Protein AF-A0A9D7XBD3-F1 (afdb_monomer_lite)

Radius of gyration: 35.48 Å; chains: 1; bounding box: 65×73×122 Å

Structure (mmCIF, N/CA/C/O backbone):
data_AF-A0A9D7XBD3-F1
#
_entry.id   AF-A0A9D7XBD3-F1
#
loop_
_atom_site.group_PDB
_atom_site.id
_atom_site.type_symbol
_atom_site.label_atom_id
_atom_site.label_alt_id
_atom_site.label_comp_id
_atom_site.label_asym_id
_atom_site.label_entity_id
_atom_site.label_seq_id
_atom_site.pdbx_PDB_ins_code
_atom_site.Cartn_x
_atom_site.Cartn_y
_atom_site.Cartn_z
_atom_site.occupancy
_atom_site.B_iso_or_equiv
_atom_site.auth_seq_id
_atom_site.auth_comp_id
_atom_site.auth_asym_id
_atom_site.auth_atom_id
_atom_site.pdbx_PDB_model_num
ATOM 1 N N . MET A 1 1 ? 44.075 28.886 52.119 1.00 49.53 1 MET A N 1
ATOM 2 C CA . MET A 1 1 ? 42.966 29.807 51.796 1.00 49.53 1 MET A CA 1
ATOM 3 C C . MET A 1 1 ? 43.011 30.066 50.301 1.00 49.53 1 MET A C 1
ATOM 5 O O . MET A 1 1 ? 43.871 30.804 49.848 1.00 49.53 1 MET A O 1
ATOM 9 N N . LEU A 1 2 ? 42.175 29.352 49.548 1.00 39.19 2 LEU A N 1
ATOM 10 C CA . LEU A 1 2 ? 42.076 29.398 48.086 1.00 39.19 2 LEU A CA 1
ATOM 11 C C . LEU A 1 2 ? 40.615 29.721 47.725 1.00 39.19 2 LEU A C 1
ATOM 13 O O . LEU A 1 2 ? 39.715 29.239 48.419 1.00 39.19 2 LEU A O 1
ATOM 17 N N . PRO A 1 3 ? 40.375 30.596 46.736 1.00 48.78 3 PRO A N 1
ATOM 18 C CA . PRO A 1 3 ? 39.141 31.359 46.640 1.00 48.78 3 PRO A CA 1
ATOM 19 C C . PRO A 1 3 ? 38.021 30.622 45.897 1.00 48.78 3 PRO A C 1
ATOM 21 O O . PRO A 1 3 ? 38.232 29.891 44.933 1.00 48.78 3 PRO A O 1
ATOM 24 N N . ARG A 1 4 ? 36.801 30.906 46.360 1.00 49.34 4 ARG A N 1
ATOM 25 C CA . ARG A 1 4 ? 35.492 30.627 45.758 1.00 49.34 4 ARG A CA 1
ATOM 26 C C . ARG A 1 4 ? 35.345 31.319 44.392 1.00 49.34 4 ARG A C 1
ATOM 28 O O . ARG A 1 4 ? 34.722 32.371 44.310 1.00 49.34 4 ARG A O 1
ATOM 35 N N . ILE A 1 5 ? 35.909 30.758 43.326 1.00 55.81 5 ILE A N 1
ATOM 36 C CA . ILE A 1 5 ? 35.686 31.247 41.954 1.00 55.81 5 ILE A CA 1
ATOM 37 C C . ILE A 1 5 ? 35.535 30.042 41.028 1.00 55.81 5 ILE A C 1
ATOM 39 O O . ILE A 1 5 ? 36.468 29.662 40.335 1.00 55.81 5 ILE A O 1
ATOM 43 N N . LEU A 1 6 ? 34.372 29.392 41.065 1.00 50.81 6 LEU A N 1
ATOM 44 C CA . LEU A 1 6 ? 33.987 28.381 40.072 1.00 50.81 6 LEU A CA 1
ATOM 45 C C . LEU A 1 6 ? 32.459 28.202 40.050 1.00 50.81 6 LEU A C 1
ATOM 47 O O . LEU A 1 6 ? 31.944 27.098 40.136 1.00 50.81 6 LEU A O 1
ATOM 51 N N . LEU A 1 7 ? 31.710 29.307 40.003 1.00 50.31 7 LEU A N 1
ATOM 52 C CA . LEU A 1 7 ? 30.244 29.286 39.870 1.00 50.31 7 LEU A CA 1
ATOM 53 C C . LEU A 1 7 ? 29.735 30.470 39.031 1.00 50.31 7 LEU A C 1
ATOM 55 O O . LEU A 1 7 ? 28.817 31.172 39.436 1.00 50.31 7 LEU A O 1
ATOM 59 N N . LEU A 1 8 ? 30.354 30.739 37.874 1.00 46.88 8 LEU A N 1
ATOM 60 C CA . LEU A 1 8 ? 29.926 31.847 37.003 1.00 46.88 8 LEU A CA 1
ATOM 61 C C . LEU A 1 8 ? 30.285 31.632 35.520 1.00 46.88 8 LEU A C 1
ATOM 63 O O . LEU A 1 8 ? 30.834 32.509 34.866 1.00 46.88 8 LEU A O 1
ATOM 67 N N . THR A 1 9 ? 29.962 30.459 34.972 1.00 47.03 9 THR A N 1
ATOM 68 C CA . THR A 1 9 ? 30.016 30.197 33.517 1.00 47.03 9 THR A CA 1
ATOM 69 C C . THR A 1 9 ? 28.821 29.365 33.033 1.00 47.03 9 THR A C 1
ATOM 71 O O . THR A 1 9 ? 28.960 28.459 32.219 1.00 47.03 9 THR A O 1
ATOM 74 N N . VAL A 1 10 ? 27.616 29.676 33.523 1.00 51.59 10 VAL A N 1
ATOM 75 C CA . VAL A 1 10 ? 26.347 29.160 32.973 1.00 51.59 10 VAL A CA 1
ATOM 76 C C . VAL A 1 10 ? 25.436 30.344 32.668 1.00 51.59 10 VAL A C 1
ATOM 78 O O . VAL A 1 10 ? 24.485 30.595 33.393 1.00 51.59 10 VAL A O 1
ATOM 81 N N . ALA A 1 11 ? 25.783 31.134 31.653 1.00 51.16 11 ALA A N 1
ATOM 82 C CA . ALA A 1 11 ? 24.875 32.091 31.011 1.00 51.16 11 ALA A CA 1
ATOM 83 C C . ALA A 1 11 ? 25.593 32.788 29.847 1.00 51.16 11 ALA A C 1
ATOM 85 O O . ALA A 1 11 ? 25.932 33.954 29.984 1.00 51.16 11 ALA A O 1
ATOM 86 N N . LEU A 1 12 ? 25.879 32.092 28.737 1.00 48.50 12 LEU A N 1
ATOM 87 C CA . LEU A 1 12 ? 26.087 32.733 27.422 1.00 48.50 12 LEU A CA 1
ATOM 88 C C . LEU A 1 12 ? 26.203 31.693 26.285 1.00 48.50 12 LEU A C 1
ATOM 90 O O . LEU A 1 12 ? 27.253 31.502 25.684 1.00 48.50 12 LEU A O 1
ATOM 94 N N . SER A 1 13 ? 25.114 30.989 25.981 1.00 45.88 13 SER A N 1
ATOM 95 C CA . SER A 1 13 ? 24.990 30.217 24.728 1.00 45.88 13 SER A CA 1
ATOM 96 C C . SER A 1 13 ? 23.529 30.066 24.292 1.00 45.88 13 SER A C 1
ATOM 98 O O . SER A 1 13 ? 23.108 29.032 23.786 1.00 45.88 13 SER A O 1
ATOM 100 N N . ALA A 1 14 ? 22.739 31.124 24.479 1.00 49.41 14 ALA A N 1
ATOM 101 C CA . ALA A 1 14 ? 21.401 31.254 23.914 1.00 49.41 14 ALA A CA 1
ATOM 102 C C . ALA A 1 14 ? 21.400 32.464 22.977 1.00 49.41 14 ALA A C 1
ATOM 104 O O . ALA A 1 14 ? 21.145 33.587 23.400 1.00 49.41 14 ALA A O 1
ATOM 105 N N . GLY A 1 15 ? 21.762 32.248 21.714 1.00 47.75 15 GLY A N 1
ATOM 106 C CA . GLY A 1 15 ? 21.711 33.315 20.718 1.00 47.75 15 GLY A CA 1
ATOM 107 C C . GLY A 1 15 ? 22.645 33.107 19.543 1.00 47.75 15 GLY A C 1
ATOM 108 O O . GLY A 1 15 ? 23.522 33.931 19.349 1.00 47.75 15 GLY A O 1
ATOM 109 N N . LEU A 1 16 ? 22.481 32.020 18.781 1.00 49.72 16 LEU A N 1
ATOM 110 C CA . LEU A 1 16 ? 22.970 31.924 17.397 1.00 49.72 16 LEU A CA 1
ATOM 111 C C . LEU A 1 16 ? 22.348 30.697 16.690 1.00 49.72 16 LEU A C 1
ATOM 113 O O . LEU A 1 16 ? 23.033 29.733 16.376 1.00 49.72 16 LEU A O 1
ATOM 117 N N . ALA A 1 17 ? 21.027 30.684 16.487 1.00 44.06 17 ALA A N 1
ATOM 118 C CA . ALA A 1 17 ? 20.378 29.634 15.683 1.00 44.06 17 ALA A CA 1
ATOM 119 C C . ALA A 1 17 ? 19.041 30.068 15.052 1.00 44.06 17 ALA A C 1
ATOM 121 O O . ALA A 1 17 ? 18.160 29.250 14.825 1.00 44.06 17 ALA A O 1
ATOM 122 N N . CYS A 1 18 ? 18.870 31.354 14.747 1.00 43.06 18 CYS A N 1
ATOM 123 C CA . CYS A 1 18 ? 17.800 31.806 13.860 1.00 43.06 18 CYS A CA 1
ATOM 124 C C . CYS A 1 18 ? 18.476 32.410 12.638 1.00 43.06 18 CYS A C 1
ATOM 126 O O . CYS A 1 18 ? 18.971 33.526 12.760 1.00 43.06 18 CYS A O 1
ATOM 128 N N . SER A 1 19 ? 18.568 31.658 11.531 1.00 48.34 19 SER A N 1
ATOM 129 C CA . SER A 1 19 ? 18.696 32.124 10.125 1.00 48.34 19 SER A CA 1
ATOM 130 C C . SER A 1 19 ? 19.397 31.102 9.209 1.00 48.34 19 SER A C 1
ATOM 132 O O . SER A 1 19 ? 20.251 31.494 8.426 1.00 48.34 19 SER A O 1
ATOM 134 N N . GLN A 1 20 ? 19.082 29.804 9.260 1.00 51.31 20 GLN A N 1
ATOM 135 C CA . GLN A 1 20 ? 19.437 28.884 8.165 1.00 51.31 20 GLN A CA 1
ATOM 136 C C . GLN A 1 20 ? 18.426 27.741 8.087 1.00 51.31 20 GLN A C 1
ATOM 138 O O . GLN A 1 20 ? 18.609 26.743 8.768 1.00 51.31 20 GLN A O 1
ATOM 143 N N . SER A 1 21 ? 17.374 27.895 7.275 1.00 47.47 21 SER A N 1
ATOM 144 C CA . SER A 1 21 ? 16.629 26.769 6.672 1.00 47.47 21 SER A CA 1
ATOM 145 C C . SER A 1 21 ? 15.411 27.257 5.880 1.00 47.47 21 SER A C 1
ATOM 147 O O . SER A 1 21 ? 14.286 26.821 6.104 1.00 47.47 21 SER A O 1
ATOM 149 N N . VAL A 1 22 ? 15.608 28.176 4.937 1.00 49.44 22 VAL A N 1
ATOM 150 C CA . VAL A 1 22 ? 14.625 28.396 3.869 1.00 49.44 22 VAL A CA 1
ATOM 151 C C . VAL A 1 22 ? 15.434 28.431 2.589 1.00 49.44 22 VAL A C 1
ATOM 153 O O . VAL A 1 22 ? 16.001 29.467 2.286 1.00 49.44 22 VAL A O 1
ATOM 156 N N . MET A 1 23 ? 15.631 27.256 1.983 1.00 45.34 23 MET A N 1
ATOM 157 C CA . MET A 1 23 ? 16.113 26.961 0.614 1.00 45.34 23 MET A CA 1
ATOM 158 C C . MET A 1 23 ? 16.614 25.500 0.590 1.00 45.34 23 MET A C 1
ATOM 160 O O . MET A 1 23 ? 17.765 25.214 0.291 1.00 45.34 23 MET A O 1
ATOM 164 N N . ALA A 1 24 ? 15.751 24.564 0.989 1.00 43.22 24 ALA A N 1
ATOM 165 C CA . ALA A 1 24 ? 15.936 23.122 0.798 1.00 43.22 24 ALA A CA 1
ATOM 166 C C . ALA A 1 24 ? 14.555 22.448 0.839 1.00 43.22 24 ALA A C 1
ATOM 168 O O . ALA A 1 24 ? 14.256 21.629 1.696 1.00 43.22 24 ALA A O 1
ATOM 169 N N . ALA A 1 25 ? 13.659 22.895 -0.039 1.00 44.84 25 ALA A N 1
ATOM 170 C CA . ALA A 1 25 ? 12.351 22.276 -0.252 1.00 44.84 25 ALA A CA 1
ATOM 171 C C . ALA A 1 25 ? 11.991 22.342 -1.742 1.00 44.84 25 ALA A C 1
ATOM 173 O O . ALA A 1 25 ? 10.890 22.720 -2.122 1.00 44.84 25 ALA A O 1
ATOM 174 N N . VAL A 1 26 ? 12.964 22.044 -2.604 1.00 45.81 26 VAL A N 1
ATOM 175 C CA . VAL A 1 26 ? 12.746 21.818 -4.039 1.00 45.81 26 VAL A CA 1
ATOM 176 C C . VAL A 1 26 ? 13.619 20.639 -4.453 1.00 45.81 26 VAL A C 1
ATOM 178 O O . VAL A 1 26 ? 14.481 20.789 -5.299 1.00 45.81 26 VAL A O 1
ATOM 181 N N . GLU A 1 27 ? 13.464 19.486 -3.797 1.00 42.19 27 GLU A N 1
ATOM 182 C CA . GLU A 1 27 ? 13.912 18.195 -4.351 1.00 42.19 27 GLU A CA 1
ATOM 183 C C . GLU A 1 27 ? 13.390 16.985 -3.556 1.00 42.19 27 GLU A C 1
ATOM 185 O O . GLU A 1 27 ? 14.107 16.029 -3.318 1.00 42.19 27 GLU A O 1
ATOM 190 N N . GLU A 1 28 ? 12.119 16.983 -3.144 1.00 39.12 28 GLU A N 1
ATOM 191 C CA . GLU A 1 28 ? 11.460 15.711 -2.790 1.00 39.12 28 GLU A CA 1
ATOM 192 C C . GLU A 1 28 ? 9.935 15.776 -2.936 1.00 39.12 28 GLU A C 1
ATOM 194 O O . GLU A 1 28 ? 9.178 15.206 -2.163 1.00 39.12 28 GLU A O 1
ATOM 199 N N . ALA A 1 29 ? 9.445 16.442 -3.985 1.00 39.12 29 ALA A N 1
ATOM 200 C CA . ALA A 1 29 ? 8.091 16.183 -4.473 1.00 39.12 29 ALA A CA 1
ATOM 201 C C . ALA A 1 29 ? 8.104 14.897 -5.318 1.00 39.12 29 ALA A C 1
ATOM 203 O O . ALA A 1 29 ? 7.711 14.892 -6.485 1.00 39.12 29 ALA A O 1
ATOM 204 N N . THR A 1 30 ? 8.587 13.789 -4.745 1.00 43.34 30 THR A N 1
ATOM 205 C CA . THR A 1 30 ? 8.130 12.486 -5.215 1.00 43.34 30 THR A CA 1
ATOM 206 C C . THR A 1 30 ? 6.652 12.462 -4.860 1.00 43.34 30 THR A C 1
ATOM 208 O O . THR A 1 30 ? 6.264 12.554 -3.702 1.00 43.34 30 THR A O 1
ATOM 211 N N . THR A 1 31 ? 5.801 12.507 -5.878 1.00 54.03 31 THR A N 1
ATOM 212 C CA . THR A 1 31 ? 4.347 12.517 -5.729 1.00 54.03 31 THR A CA 1
ATOM 213 C C . THR A 1 31 ? 3.925 11.352 -4.843 1.00 54.03 31 THR A C 1
ATOM 215 O O . THR A 1 31 ? 3.909 10.208 -5.298 1.00 54.03 31 THR A O 1
ATOM 218 N N . GLN A 1 32 ? 3.652 11.639 -3.569 1.00 57.41 32 GLN A N 1
ATOM 219 C CA . GLN A 1 32 ? 3.240 10.659 -2.577 1.00 57.41 32 GLN A CA 1
ATOM 220 C C . GLN A 1 32 ? 1.814 10.235 -2.918 1.00 57.41 32 GLN A C 1
ATOM 222 O O . GLN A 1 32 ? 0.837 10.852 -2.506 1.00 57.41 32 GLN A O 1
ATOM 227 N N . VAL A 1 33 ? 1.704 9.212 -3.761 1.00 68.19 33 VAL A N 1
ATOM 228 C CA . VAL A 1 33 ? 0.422 8.598 -4.092 1.00 68.19 33 VAL A CA 1
ATOM 229 C C . VAL A 1 33 ? 0.008 7.740 -2.911 1.00 68.19 33 VAL A C 1
ATOM 231 O O . VAL A 1 33 ? 0.714 6.792 -2.560 1.00 68.19 33 VAL A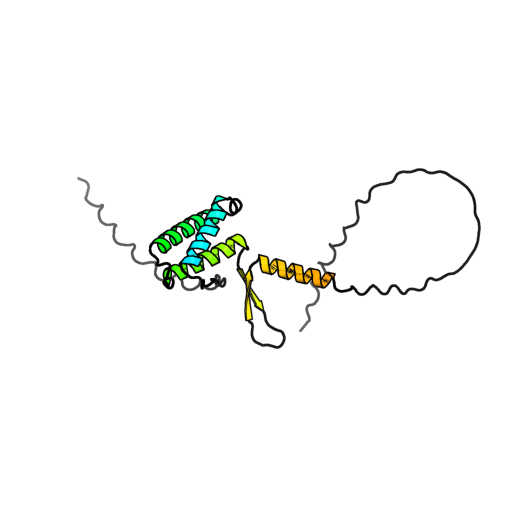 O 1
ATOM 234 N N . ALA A 1 34 ? -1.122 8.095 -2.310 1.00 73.75 34 ALA A N 1
ATOM 235 C CA . ALA A 1 34 ? -1.818 7.278 -1.333 1.00 73.75 34 ALA A CA 1
ATOM 236 C C . ALA A 1 34 ? -3.074 6.702 -1.988 1.00 73.75 34 ALA A C 1
ATOM 238 O O . ALA A 1 34 ? -3.816 7.416 -2.667 1.00 73.75 34 ALA A O 1
ATOM 239 N N . VAL A 1 35 ? -3.289 5.407 -1.796 1.00 81.12 35 VAL A N 1
ATOM 240 C CA . VAL A 1 35 ? -4.572 4.766 -2.074 1.00 81.12 35 VAL A CA 1
ATOM 241 C C . VAL A 1 35 ? -5.532 5.192 -0.975 1.00 81.12 35 VAL A C 1
ATOM 243 O O . VAL A 1 35 ? -5.167 5.127 0.193 1.00 81.12 35 VAL A O 1
ATOM 246 N N . GLN A 1 36 ? -6.727 5.655 -1.337 1.00 82.50 36 GLN A N 1
ATOM 247 C CA . GLN A 1 36 ? -7.805 5.835 -0.369 1.00 82.50 36 GLN A CA 1
ATOM 248 C C . GLN A 1 36 ? -8.607 4.542 -0.310 1.00 82.50 36 GLN A C 1
ATOM 250 O O . GLN A 1 36 ? -9.150 4.125 -1.330 1.00 82.50 36 GLN A O 1
ATOM 255 N N . SER A 1 37 ? -8.654 3.926 0.867 1.00 81.69 37 SER A N 1
ATOM 256 C CA . SER A 1 37 ? -9.454 2.728 1.097 1.00 81.69 37 SER A CA 1
ATOM 257 C C . SER A 1 37 ? -10.924 3.119 1.270 1.00 81.69 37 SER A C 1
ATOM 259 O O . SER A 1 37 ? -11.262 3.950 2.116 1.00 81.69 37 SER A O 1
ATOM 261 N N . ASP A 1 38 ? -11.788 2.526 0.454 1.00 86.94 38 ASP A N 1
ATOM 262 C CA . ASP A 1 38 ? -13.250 2.631 0.479 1.00 86.94 38 ASP A CA 1
ATOM 263 C C . ASP A 1 38 ? -13.918 1.452 1.210 1.00 86.94 38 ASP A C 1
ATOM 265 O O . ASP A 1 38 ? -15.142 1.330 1.220 1.00 86.94 38 ASP A O 1
ATOM 269 N N . LYS A 1 39 ? -13.109 0.604 1.852 1.00 87.75 39 LYS A N 1
ATOM 270 C CA . LYS A 1 39 ? -13.537 -0.613 2.544 1.00 87.75 39 LYS A CA 1
ATOM 271 C C . LYS A 1 39 ? -14.291 -0.328 3.839 1.00 87.75 39 LYS A C 1
ATOM 273 O O . LYS A 1 39 ? -13.963 0.597 4.582 1.00 87.75 39 LYS A O 1
ATOM 278 N N . SER A 1 40 ? -15.253 -1.192 4.136 1.00 90.88 40 SER A N 1
ATOM 279 C CA . SER A 1 40 ? -15.918 -1.299 5.437 1.00 90.88 40 SER A CA 1
ATOM 280 C C . SER A 1 40 ? -14.983 -1.853 6.523 1.00 90.88 40 SER A C 1
ATOM 282 O O . SER A 1 40 ? -13.917 -2.397 6.235 1.00 90.88 40 SER A O 1
ATOM 284 N N . VAL A 1 41 ? -15.379 -1.729 7.795 1.00 90.88 41 VAL A N 1
ATOM 285 C CA . VAL A 1 41 ? -14.591 -2.224 8.942 1.00 90.88 41 VAL A CA 1
ATOM 286 C C . VAL A 1 41 ? -14.325 -3.732 8.830 1.00 90.88 41 VAL A C 1
ATOM 288 O O . VAL A 1 41 ? -13.195 -4.172 9.052 1.00 90.88 41 VAL A O 1
ATOM 291 N N . GLU A 1 42 ? -15.330 -4.511 8.423 1.00 92.38 42 GLU A N 1
ATOM 292 C CA . GLU A 1 42 ? -15.205 -5.958 8.203 1.00 92.38 42 GLU A CA 1
ATOM 293 C C . GLU A 1 42 ? -14.189 -6.276 7.099 1.00 92.38 42 GLU A C 1
ATOM 295 O O . GLU A 1 42 ? -13.271 -7.067 7.310 1.00 92.38 42 GLU A O 1
ATOM 300 N N . GLU A 1 43 ? -14.277 -5.595 5.955 1.00 92.75 43 GLU A N 1
ATOM 301 C CA . GLU A 1 43 ? -13.346 -5.781 4.836 1.00 92.75 43 GLU A CA 1
ATOM 302 C C . GLU A 1 43 ? -11.907 -5.384 5.197 1.00 92.75 43 GLU A C 1
ATOM 304 O O . GLU A 1 43 ? -10.950 -6.027 4.750 1.00 92.75 43 GLU A O 1
ATOM 309 N N . ILE A 1 44 ? -11.726 -4.337 6.012 1.00 91.94 44 ILE A N 1
ATOM 310 C CA . ILE A 1 44 ? -10.408 -3.954 6.531 1.00 91.94 44 ILE A CA 1
ATOM 311 C C . ILE A 1 44 ? -9.866 -5.074 7.427 1.00 91.94 44 ILE A C 1
ATOM 313 O O . ILE A 1 44 ? -8.708 -5.468 7.262 1.00 91.94 44 ILE A O 1
ATOM 317 N N . ASN A 1 45 ? -10.685 -5.628 8.327 1.00 93.56 45 ASN A N 1
ATOM 318 C CA . ASN A 1 45 ? -10.263 -6.730 9.190 1.00 93.56 45 ASN A CA 1
ATOM 319 C C . ASN A 1 45 ? -9.871 -7.975 8.379 1.00 93.56 45 ASN A C 1
ATOM 321 O O . ASN A 1 45 ? -8.770 -8.505 8.544 1.00 93.56 45 ASN A O 1
ATOM 325 N N . GLU A 1 46 ? -10.718 -8.400 7.442 1.00 94.50 46 GLU A N 1
ATOM 326 C CA . GLU A 1 46 ? -10.432 -9.541 6.569 1.00 94.50 46 GLU A CA 1
ATOM 327 C C . GLU A 1 46 ? -9.142 -9.346 5.768 1.00 94.50 46 GLU A C 1
ATOM 329 O O . GLU A 1 46 ? -8.342 -10.279 5.620 1.00 94.50 46 GLU A O 1
ATOM 334 N N . TYR A 1 47 ? -8.912 -8.129 5.268 1.00 94.06 47 TYR A N 1
ATOM 335 C CA . TYR A 1 47 ? -7.703 -7.788 4.533 1.00 94.06 47 TYR A CA 1
ATOM 336 C C . TYR A 1 47 ? -6.454 -7.894 5.415 1.00 94.06 47 TYR A C 1
ATOM 338 O O . TYR A 1 47 ? -5.481 -8.543 5.019 1.00 94.06 47 TYR A O 1
ATOM 346 N N . VAL A 1 48 ? -6.482 -7.317 6.619 1.00 94.75 48 VAL A N 1
ATOM 347 C CA . VAL A 1 48 ? -5.365 -7.380 7.576 1.00 94.75 48 VAL A CA 1
ATOM 348 C C . VAL A 1 48 ? -5.070 -8.825 7.971 1.00 94.75 48 VAL A C 1
ATOM 350 O O . VAL A 1 48 ? -3.913 -9.249 7.945 1.00 94.75 48 VAL A O 1
ATOM 353 N N . GLU A 1 49 ? -6.094 -9.626 8.263 1.00 95.38 49 GLU A N 1
ATOM 354 C CA . GLU A 1 49 ? -5.913 -11.044 8.567 1.00 95.38 49 GLU A CA 1
ATOM 355 C C . GLU A 1 49 ? -5.369 -11.839 7.378 1.00 95.38 49 GLU A C 1
ATOM 357 O O . GLU A 1 49 ? -4.531 -12.727 7.551 1.00 95.38 49 GLU A O 1
ATOM 362 N N . ALA A 1 50 ? -5.821 -11.546 6.158 1.00 94.38 50 ALA A N 1
ATOM 363 C CA . ALA A 1 50 ? -5.297 -12.187 4.963 1.00 94.38 50 ALA A CA 1
ATOM 364 C C . ALA A 1 50 ? -3.805 -11.887 4.779 1.00 94.38 50 ALA A C 1
ATOM 366 O O . ALA A 1 50 ? -3.044 -12.806 4.459 1.00 94.38 50 ALA A O 1
ATOM 367 N N . VAL A 1 51 ? -3.378 -10.641 5.007 1.00 93.25 51 VAL A N 1
ATOM 368 C CA . VAL A 1 51 ? -1.961 -10.255 4.956 1.00 93.25 51 VAL A CA 1
ATOM 369 C C . VAL A 1 51 ? -1.166 -10.951 6.060 1.00 93.25 51 VAL A C 1
ATOM 371 O O . VAL A 1 51 ? -0.137 -11.552 5.755 1.00 93.25 51 VAL A O 1
ATOM 374 N N . ASP A 1 52 ? -1.655 -10.971 7.301 1.00 93.62 52 ASP A N 1
ATOM 375 C CA . ASP A 1 52 ? -0.985 -11.660 8.412 1.00 93.62 52 ASP A CA 1
ATOM 376 C C . ASP A 1 52 ? -0.832 -13.167 8.149 1.00 93.62 52 ASP A C 1
ATOM 378 O O . ASP A 1 52 ? 0.246 -13.735 8.317 1.00 93.62 52 ASP A O 1
ATOM 382 N N . ARG A 1 53 ? -1.863 -13.828 7.607 1.00 95.06 53 ARG A N 1
ATOM 383 C CA . ARG A 1 53 ? -1.765 -15.240 7.199 1.00 95.06 53 ARG A CA 1
ATOM 384 C C . ARG A 1 53 ? -0.714 -15.462 6.114 1.00 95.06 53 ARG A C 1
ATOM 386 O O . ARG A 1 53 ? -0.038 -16.490 6.122 1.00 95.06 53 ARG A O 1
ATOM 393 N N . ARG A 1 54 ? -0.580 -14.548 5.144 1.00 92.19 54 ARG A N 1
ATOM 394 C CA . ARG A 1 54 ? 0.487 -14.628 4.127 1.00 92.19 54 ARG A CA 1
ATOM 395 C C . ARG A 1 54 ? 1.855 -14.421 4.765 1.00 92.19 54 ARG A C 1
ATOM 397 O O . ARG A 1 54 ? 2.791 -15.139 4.420 1.00 92.19 54 ARG A O 1
ATOM 404 N N . PHE A 1 55 ? 1.939 -13.497 5.712 1.00 91.69 55 PHE A N 1
ATOM 405 C CA . PHE A 1 55 ? 3.150 -13.199 6.455 1.00 91.69 55 PHE A CA 1
ATOM 406 C C . PHE A 1 55 ? 3.648 -14.395 7.261 1.00 91.69 55 PHE A C 1
ATOM 408 O O . PHE A 1 55 ? 4.787 -14.813 7.078 1.00 91.69 55 PHE A O 1
ATOM 415 N N . GLN A 1 56 ? 2.774 -15.039 8.029 1.00 91.88 56 GLN A N 1
ATOM 416 C CA . GLN A 1 56 ? 3.104 -16.248 8.789 1.00 91.88 56 GLN A CA 1
ATOM 417 C C . GLN A 1 56 ? 3.502 -17.439 7.903 1.00 91.88 56 GLN A C 1
ATOM 419 O O . GLN A 1 56 ? 4.255 -18.307 8.333 1.00 91.88 56 GLN A O 1
ATOM 424 N N . LYS A 1 57 ? 3.028 -17.483 6.651 1.00 93.88 57 LYS A N 1
ATOM 425 C CA . LYS A 1 57 ? 3.422 -18.498 5.659 1.00 93.88 57 LYS A CA 1
ATOM 426 C C . LYS A 1 57 ? 4.800 -18.250 5.028 1.00 93.88 57 LYS A C 1
ATOM 428 O O . LYS A 1 57 ? 5.176 -19.004 4.135 1.00 93.88 57 LYS A O 1
ATOM 433 N N . GLY A 1 58 ? 5.514 -17.194 5.420 1.00 89.69 58 GLY A N 1
ATOM 434 C CA . GLY A 1 58 ? 6.844 -16.878 4.892 1.00 89.69 58 GLY A CA 1
ATOM 435 C C . GLY A 1 58 ? 6.843 -16.256 3.491 1.00 89.69 58 GLY A C 1
ATOM 436 O O . GLY A 1 58 ? 7.881 -16.170 2.840 1.00 89.69 58 GLY A O 1
ATOM 437 N N . ARG A 1 59 ? 5.690 -15.776 2.987 1.00 88.88 59 ARG A N 1
ATOM 438 C CA . ARG A 1 59 ? 5.610 -15.101 1.667 1.00 88.88 59 ARG A CA 1
ATOM 439 C C . ARG A 1 59 ? 6.516 -13.878 1.565 1.00 88.88 59 ARG A C 1
ATOM 441 O O . ARG A 1 59 ? 6.915 -13.524 0.461 1.00 88.88 59 ARG A O 1
ATOM 448 N N . TYR A 1 60 ? 6.793 -13.241 2.695 1.00 89.31 60 TYR A N 1
ATOM 449 C CA . TYR A 1 60 ? 7.613 -12.043 2.786 1.00 89.31 60 TYR A CA 1
ATOM 450 C C . TYR A 1 60 ? 8.984 -12.356 3.395 1.00 89.31 60 TYR A C 1
ATOM 452 O O . TYR A 1 60 ? 9.611 -11.489 3.986 1.00 89.31 60 TYR A O 1
ATOM 460 N N . ASP A 1 61 ? 9.482 -13.592 3.273 1.00 87.44 61 ASP A N 1
ATOM 461 C CA . ASP A 1 61 ? 10.799 -13.921 3.821 1.00 87.44 61 ASP A CA 1
ATOM 462 C C . ASP A 1 61 ? 11.962 -13.313 3.033 1.00 87.44 61 ASP A C 1
ATOM 464 O O . ASP A 1 61 ? 13.047 -13.137 3.581 1.00 87.44 61 ASP A O 1
ATOM 468 N N . THR A 1 62 ? 11.717 -12.935 1.781 1.00 89.25 62 THR A N 1
ATOM 469 C CA . THR A 1 62 ? 12.713 -12.374 0.864 1.00 89.25 62 THR A CA 1
ATOM 470 C C . THR A 1 62 ? 12.736 -10.844 0.819 1.00 89.25 62 THR A C 1
ATOM 472 O O . THR A 1 62 ? 13.569 -10.296 0.101 1.00 89.25 62 THR A O 1
ATOM 475 N N . ILE A 1 63 ? 11.817 -10.153 1.508 1.00 89.38 63 ILE A N 1
ATOM 476 C CA . ILE A 1 63 ? 11.777 -8.678 1.527 1.00 89.38 63 ILE A CA 1
ATOM 477 C C . ILE A 1 63 ? 12.790 -8.113 2.528 1.00 89.38 63 ILE A C 1
ATOM 479 O O . ILE A 1 63 ? 13.348 -8.848 3.348 1.00 89.38 63 ILE A O 1
ATOM 483 N N . GLU A 1 64 ? 13.022 -6.800 2.486 1.00 90.81 64 GLU A N 1
ATOM 484 C CA . GLU A 1 64 ? 13.956 -6.162 3.410 1.00 90.81 64 GLU A CA 1
ATOM 485 C C . GLU A 1 64 ? 13.462 -6.247 4.862 1.00 90.81 64 GLU A C 1
ATOM 487 O O . GLU A 1 64 ? 12.279 -6.076 5.159 1.00 90.81 64 GLU A O 1
ATOM 492 N N . GLU A 1 65 ? 14.383 -6.428 5.813 1.00 91.00 65 GLU A N 1
ATOM 493 C CA . GLU A 1 65 ? 14.037 -6.533 7.239 1.00 91.00 65 GLU A CA 1
ATOM 494 C C . GLU A 1 65 ? 13.307 -5.283 7.762 1.00 91.00 65 GLU A C 1
ATOM 496 O O . GLU A 1 65 ? 12.418 -5.364 8.611 1.00 91.00 65 GLU A O 1
ATOM 501 N N . LYS A 1 66 ? 13.634 -4.110 7.207 1.00 91.69 66 LYS A N 1
ATOM 502 C CA . LYS A 1 66 ? 12.936 -2.855 7.507 1.00 91.69 66 LYS A CA 1
ATOM 503 C C . LYS A 1 66 ? 11.460 -2.918 7.103 1.00 91.69 66 LYS A C 1
ATOM 505 O O . LYS A 1 66 ? 10.606 -2.478 7.870 1.00 91.69 66 LYS A O 1
ATOM 510 N N . GLU A 1 67 ? 11.169 -3.452 5.920 1.00 90.50 67 GLU A N 1
ATOM 511 C CA . GLU A 1 67 ? 9.809 -3.594 5.396 1.00 90.50 67 GLU A CA 1
ATOM 512 C C . GLU A 1 67 ? 9.035 -4.648 6.186 1.00 90.50 67 GLU A C 1
ATOM 514 O O . GLU A 1 67 ? 7.898 -4.407 6.587 1.00 90.50 67 GLU A O 1
ATOM 519 N N . ARG A 1 68 ? 9.686 -5.769 6.519 1.00 91.31 68 ARG A N 1
ATOM 520 C CA . ARG A 1 68 ? 9.120 -6.805 7.388 1.00 91.31 68 ARG A CA 1
ATOM 521 C C . ARG A 1 68 ? 8.710 -6.237 8.746 1.00 91.31 68 ARG A C 1
ATOM 523 O O . ARG A 1 68 ? 7.582 -6.443 9.189 1.00 91.31 68 ARG A O 1
ATOM 530 N N . LYS A 1 69 ? 9.606 -5.494 9.403 1.00 93.88 69 LYS A N 1
ATOM 531 C CA . LYS A 1 69 ? 9.322 -4.855 10.694 1.00 93.88 69 LYS A CA 1
ATOM 532 C C . LYS A 1 69 ? 8.178 -3.851 10.583 1.00 93.88 69 LYS A C 1
ATOM 534 O O . LYS A 1 69 ? 7.309 -3.833 11.450 1.00 93.88 69 LYS A O 1
ATOM 539 N N . TRP A 1 70 ? 8.161 -3.051 9.516 1.00 93.69 70 TRP A N 1
ATOM 540 C CA . TRP A 1 70 ? 7.064 -2.124 9.245 1.00 93.69 70 TRP A CA 1
ATOM 541 C C . TRP A 1 70 ? 5.722 -2.861 9.125 1.00 93.69 70 TRP A C 1
ATOM 543 O O . TRP A 1 70 ? 4.767 -2.462 9.786 1.00 93.69 70 TRP A O 1
ATOM 553 N N . MET A 1 71 ? 5.659 -3.975 8.384 1.00 92.44 71 MET A N 1
ATOM 554 C CA . MET A 1 71 ? 4.434 -4.774 8.253 1.00 92.44 71 MET A CA 1
ATOM 555 C C . MET A 1 71 ? 3.927 -5.284 9.604 1.00 92.44 71 MET A C 1
ATOM 557 O O . MET A 1 71 ? 2.740 -5.157 9.889 1.00 92.44 71 MET A O 1
ATOM 561 N N . ILE A 1 72 ? 4.816 -5.821 10.448 1.00 93.88 72 ILE A N 1
ATOM 562 C CA . ILE A 1 72 ? 4.448 -6.320 11.783 1.00 93.88 72 ILE A CA 1
ATOM 563 C C . ILE A 1 72 ? 3.826 -5.199 12.622 1.00 93.88 72 ILE A C 1
ATOM 565 O O . ILE A 1 72 ? 2.762 -5.394 13.208 1.00 93.88 72 ILE A O 1
ATOM 569 N N . THR A 1 73 ? 4.471 -4.028 12.664 1.00 95.69 73 THR A N 1
ATOM 570 C CA . THR A 1 73 ? 3.961 -2.871 13.411 1.00 95.69 73 THR A CA 1
ATOM 571 C C . THR A 1 73 ? 2.585 -2.454 12.895 1.00 95.69 73 THR A C 1
ATOM 573 O O . THR A 1 73 ? 1.654 -2.340 13.680 1.00 95.69 73 THR A O 1
ATOM 576 N N . GLN A 1 74 ? 2.421 -2.302 11.580 1.00 94.56 74 GLN A N 1
ATOM 577 C CA . GLN A 1 74 ? 1.153 -1.840 11.011 1.00 94.56 74 GLN A CA 1
ATOM 578 C C . GLN A 1 74 ? 0.005 -2.840 11.189 1.00 94.56 74 GLN A C 1
ATOM 580 O O . GLN A 1 74 ? -1.121 -2.425 11.444 1.00 94.56 74 GLN A O 1
ATOM 585 N N . ILE A 1 75 ? 0.274 -4.148 11.098 1.00 94.44 75 ILE A N 1
ATOM 586 C CA . ILE A 1 75 ? -0.729 -5.185 11.384 1.00 94.44 75 ILE A CA 1
ATOM 587 C C . ILE A 1 75 ? -1.172 -5.103 12.849 1.00 94.44 75 ILE A C 1
ATOM 589 O O . ILE A 1 75 ? -2.363 -5.228 13.133 1.00 94.44 75 ILE A O 1
ATOM 593 N N . ALA A 1 76 ? -0.236 -4.899 13.780 1.00 95.00 76 ALA A N 1
ATOM 594 C CA . ALA A 1 76 ? -0.554 -4.768 15.199 1.00 95.00 76 ALA A CA 1
ATOM 595 C C . ALA A 1 76 ? -1.383 -3.506 15.486 1.00 95.00 76 ALA A C 1
ATOM 597 O O . ALA A 1 76 ? -2.406 -3.604 16.164 1.00 95.00 76 ALA A O 1
ATOM 598 N N . ASP A 1 77 ? -0.986 -2.362 14.926 1.00 94.44 77 ASP A N 1
ATOM 599 C CA . ASP A 1 77 ? -1.682 -1.083 15.102 1.00 94.44 77 ASP A CA 1
ATOM 600 C C . ASP A 1 77 ? -3.115 -1.149 14.548 1.00 94.44 77 ASP A C 1
ATOM 602 O O . ASP A 1 77 ? -4.070 -0.799 15.240 1.00 94.44 77 ASP A O 1
ATOM 606 N N . LEU A 1 78 ? -3.294 -1.685 13.333 1.00 93.81 78 LEU A N 1
ATOM 60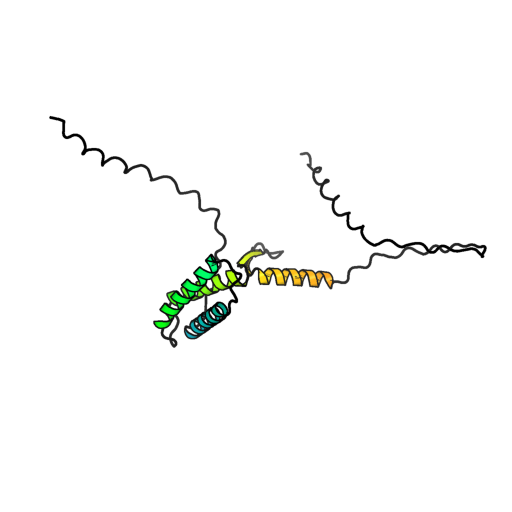7 C CA . LEU A 1 78 ? -4.620 -1.843 12.729 1.00 93.81 78 LEU A CA 1
ATOM 608 C C . LEU A 1 78 ? -5.509 -2.800 13.519 1.00 93.81 78 LEU A C 1
ATOM 610 O O . LEU A 1 78 ? -6.689 -2.520 13.699 1.00 93.81 78 LEU A O 1
ATOM 614 N N . ARG A 1 79 ? -4.963 -3.912 14.020 1.00 93.81 79 ARG A N 1
ATOM 615 C CA . ARG A 1 79 ? -5.719 -4.834 14.881 1.00 93.81 79 ARG A CA 1
ATOM 616 C C . ARG A 1 79 ? -6.159 -4.169 16.174 1.00 93.81 79 ARG A C 1
ATOM 618 O O . ARG A 1 79 ? -7.289 -4.381 16.598 1.00 93.81 79 ARG A O 1
ATOM 625 N N . ALA A 1 80 ? -5.286 -3.378 16.792 1.00 93.69 80 ALA A N 1
ATOM 626 C CA . ALA A 1 80 ? -5.620 -2.654 18.010 1.00 93.69 80 ALA A CA 1
ATOM 627 C C . ALA A 1 80 ? -6.769 -1.664 17.777 1.00 93.69 80 ALA A C 1
ATOM 629 O O . ALA A 1 80 ? -7.677 -1.593 18.602 1.00 93.69 80 ALA A O 1
ATOM 630 N N . GLU A 1 81 ? -6.772 -0.960 16.643 1.00 92.31 81 GLU A N 1
ATOM 631 C CA . GLU A 1 81 ? -7.866 -0.050 16.299 1.00 92.31 81 GLU A CA 1
ATOM 632 C C . GLU A 1 81 ? -9.162 -0.801 15.961 1.00 92.31 81 GLU A C 1
ATOM 634 O O . GLU A 1 81 ? -10.233 -0.443 16.446 1.00 92.31 81 GLU A O 1
ATOM 639 N N . LEU A 1 82 ? -9.071 -1.883 15.182 1.00 91.94 82 LEU A N 1
ATOM 640 C CA . LEU A 1 82 ? -10.225 -2.699 14.790 1.00 91.94 82 LEU A CA 1
ATOM 641 C C . LEU A 1 82 ? -10.939 -3.335 15.988 1.00 91.94 82 LEU A C 1
ATOM 643 O O . LEU A 1 82 ? -12.151 -3.504 15.940 1.00 91.94 82 LEU A O 1
ATOM 647 N N . LEU A 1 83 ? -10.226 -3.642 17.077 1.00 90.50 83 LEU A N 1
ATOM 648 C CA . LEU A 1 83 ? -10.838 -4.141 18.315 1.00 90.50 83 LEU A CA 1
ATOM 649 C C . LEU A 1 83 ? -11.778 -3.126 18.978 1.00 90.50 83 LEU A C 1
ATOM 651 O O . LEU A 1 83 ? -12.685 -3.524 19.706 1.00 90.50 83 LEU A O 1
ATOM 655 N N . ASN A 1 84 ? -11.554 -1.832 18.746 1.00 88.75 84 ASN A N 1
ATOM 656 C CA . ASN A 1 84 ? -12.376 -0.755 19.293 1.00 88.75 84 ASN A CA 1
ATOM 657 C C . ASN A 1 84 ? -13.457 -0.281 18.307 1.00 88.75 84 ASN A C 1
ATOM 659 O O . ASN A 1 84 ? -14.324 0.506 18.690 1.00 88.75 84 ASN A O 1
ATOM 663 N N . ALA A 1 85 ? -13.403 -0.728 17.050 1.00 89.00 85 ALA A N 1
ATOM 664 C CA . ALA A 1 85 ? -14.335 -0.333 16.004 1.00 89.00 85 ALA A CA 1
ATOM 665 C C . ALA A 1 85 ? -15.609 -1.195 16.023 1.00 89.00 85 ALA A C 1
ATOM 667 O O . ALA A 1 85 ? -15.565 -2.399 16.271 1.00 89.00 85 ALA A O 1
ATOM 668 N N . ASP A 1 86 ? -16.755 -0.584 15.715 1.00 86.38 86 ASP A N 1
ATOM 669 C CA . ASP A 1 86 ? -17.997 -1.321 15.463 1.00 86.38 86 ASP A CA 1
ATOM 670 C C . ASP A 1 86 ? -18.005 -1.823 14.013 1.00 86.38 86 ASP A C 1
ATOM 672 O O . ASP A 1 86 ? -17.928 -1.029 13.075 1.00 86.38 86 ASP A O 1
ATOM 676 N N . ALA A 1 87 ? -18.116 -3.141 13.836 1.00 83.12 87 ALA A N 1
ATOM 677 C CA . ALA A 1 87 ? -18.132 -3.798 12.530 1.00 83.12 87 ALA A CA 1
ATOM 678 C C . ALA A 1 87 ? -19.299 -3.342 11.636 1.00 83.12 87 ALA A C 1
ATOM 680 O O . ALA A 1 87 ? -19.169 -3.330 10.415 1.00 83.12 87 ALA A O 1
ATOM 681 N N . ASN A 1 88 ? -20.419 -2.926 12.237 1.00 85.06 88 ASN A N 1
ATOM 682 C CA . ASN A 1 88 ? -21.625 -2.531 11.504 1.00 85.06 88 ASN A CA 1
ATOM 683 C C . ASN A 1 88 ? -21.668 -1.031 11.174 1.00 85.06 88 ASN A C 1
ATOM 685 O O . ASN A 1 88 ? -22.598 -0.573 10.505 1.00 85.06 88 ASN A O 1
ATOM 689 N N . ALA A 1 89 ? -20.704 -0.256 11.675 1.00 85.06 89 ALA A N 1
ATOM 690 C CA . ALA A 1 89 ? -20.635 1.182 11.476 1.00 85.06 89 ALA A CA 1
ATOM 691 C C . ALA A 1 89 ? -19.671 1.552 10.340 1.00 85.06 89 ALA A C 1
ATOM 693 O O . ALA A 1 89 ? -18.822 0.770 9.909 1.00 85.06 89 ALA A O 1
ATOM 694 N N . GLU A 1 90 ? -19.789 2.788 9.855 1.00 86.00 90 GLU A N 1
ATOM 695 C CA . GLU A 1 90 ? -18.808 3.336 8.924 1.00 86.00 90 GLU A CA 1
ATOM 696 C C . GLU A 1 90 ? -17.437 3.449 9.625 1.00 86.00 90 GLU A C 1
ATOM 698 O O . GLU A 1 90 ? -17.379 3.877 10.784 1.00 86.00 90 GLU A O 1
ATOM 703 N N . PRO A 1 91 ? -16.323 3.090 8.958 1.00 87.88 91 PRO A N 1
ATOM 704 C CA . PRO A 1 91 ? -15.000 3.191 9.560 1.00 87.88 91 PRO A CA 1
ATOM 705 C C . PRO A 1 91 ? -14.683 4.635 9.946 1.00 87.88 91 PRO A C 1
ATOM 707 O O . PRO A 1 91 ? -14.924 5.565 9.166 1.00 87.88 91 PRO A O 1
ATOM 710 N N . SER A 1 92 ? -14.084 4.808 11.128 1.00 90.00 92 SER A N 1
ATOM 711 C CA . SER A 1 92 ? -13.592 6.107 11.588 1.00 90.00 92 SER A CA 1
ATOM 712 C C . SER A 1 92 ? -12.584 6.689 10.590 1.00 90.00 92 SER A C 1
ATOM 714 O O . SER A 1 92 ? -11.911 5.961 9.852 1.00 90.00 92 SER A O 1
ATOM 716 N N . ALA A 1 93 ? -12.464 8.018 10.555 1.00 89.81 93 ALA A N 1
ATOM 717 C CA . ALA A 1 93 ? -11.518 8.689 9.662 1.00 89.81 93 ALA A CA 1
ATOM 718 C C . ALA A 1 93 ? -10.072 8.209 9.894 1.00 89.81 93 ALA A C 1
ATOM 720 O O . ALA A 1 93 ? -9.327 8.011 8.932 1.00 89.81 93 ALA A O 1
ATOM 721 N N . ASP A 1 94 ? -9.713 7.951 11.153 1.00 89.50 94 ASP A N 1
ATOM 722 C CA . ASP A 1 94 ? -8.394 7.453 11.538 1.00 89.50 94 ASP A CA 1
ATOM 723 C C . ASP A 1 94 ? -8.173 6.011 11.071 1.00 89.50 94 ASP A C 1
ATOM 725 O O . ASP A 1 94 ? -7.150 5.724 10.446 1.00 89.50 94 ASP A O 1
ATOM 729 N N . LEU A 1 95 ? -9.153 5.117 11.265 1.00 89.81 95 LEU A N 1
ATOM 730 C CA . LEU A 1 95 ? -9.082 3.740 10.769 1.00 89.81 95 LEU A CA 1
ATOM 731 C C . LEU A 1 95 ? -8.964 3.709 9.241 1.00 89.81 95 LEU A C 1
ATOM 733 O O . LEU A 1 95 ? -8.132 2.984 8.695 1.00 89.81 95 LEU A O 1
ATOM 737 N N . ARG A 1 96 ? -9.739 4.543 8.540 1.00 90.88 96 ARG A N 1
ATOM 738 C CA . ARG A 1 96 ? -9.676 4.668 7.079 1.00 90.88 96 ARG A CA 1
ATOM 739 C C . ARG A 1 96 ? -8.310 5.156 6.615 1.00 90.88 96 ARG A C 1
ATOM 741 O O . ARG A 1 96 ? -7.774 4.643 5.633 1.00 90.88 96 ARG A O 1
ATOM 748 N N . MET A 1 97 ? -7.724 6.124 7.316 1.00 89.31 97 MET A N 1
ATOM 749 C CA . MET A 1 97 ? -6.385 6.627 7.019 1.00 89.31 97 MET A CA 1
ATOM 750 C C . MET A 1 97 ? -5.312 5.558 7.268 1.00 89.31 97 MET A C 1
ATOM 752 O O . MET A 1 97 ? -4.428 5.378 6.430 1.00 89.31 97 MET A O 1
ATOM 756 N N . MET A 1 98 ? -5.396 4.811 8.371 1.00 91.25 98 MET A N 1
ATOM 757 C CA . MET A 1 98 ? -4.475 3.707 8.655 1.00 91.25 98 MET A CA 1
ATOM 758 C C . MET A 1 98 ? -4.591 2.592 7.613 1.00 91.25 98 MET A C 1
ATOM 760 O O . MET A 1 98 ? -3.572 2.153 7.081 1.00 91.25 98 MET A O 1
ATOM 764 N N . ALA A 1 99 ? -5.812 2.201 7.240 1.00 91.94 99 ALA A N 1
ATOM 765 C CA . ALA A 1 99 ? -6.056 1.214 6.191 1.00 91.94 99 ALA A CA 1
ATOM 766 C C . ALA A 1 99 ? -5.499 1.679 4.834 1.00 91.94 99 ALA A C 1
ATOM 768 O O . ALA A 1 99 ? -4.794 0.932 4.161 1.00 91.94 99 ALA A O 1
ATOM 769 N N . SER A 1 100 ? -5.726 2.944 4.477 1.00 91.62 100 SER A N 1
ATOM 770 C CA . SER A 1 100 ? -5.202 3.582 3.260 1.00 91.62 100 SER A CA 1
ATOM 771 C C . SER A 1 100 ? -3.667 3.560 3.199 1.00 91.62 100 SER A C 1
ATOM 773 O O . SER A 1 100 ? -3.062 3.199 2.182 1.00 91.62 100 SER A O 1
ATOM 775 N N . ASN A 1 101 ? -3.009 3.908 4.308 1.00 91.25 101 ASN A N 1
ATOM 776 C CA . ASN A 1 101 ? -1.550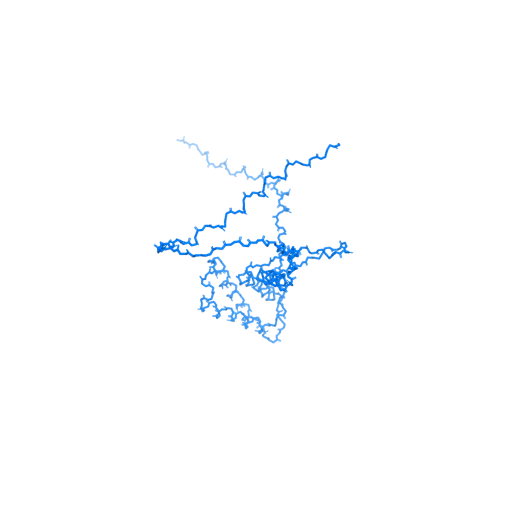 3.882 4.417 1.00 91.25 101 ASN A CA 1
ATOM 777 C C . ASN A 1 101 ? -1.001 2.457 4.344 1.00 91.25 101 ASN A C 1
ATOM 779 O O . ASN A 1 101 ? 0.007 2.215 3.673 1.00 91.25 101 ASN A O 1
ATOM 783 N N . PHE A 1 102 ? -1.680 1.519 4.998 1.00 92.81 102 PHE A N 1
ATOM 784 C CA . PHE A 1 102 ? -1.310 0.116 4.987 1.00 92.81 102 PHE A CA 1
ATOM 785 C C . PHE A 1 102 ? -1.423 -0.485 3.586 1.00 92.81 102 PHE A C 1
ATOM 787 O O . PHE A 1 102 ? -0.449 -1.053 3.102 1.00 92.81 102 PHE A O 1
ATOM 794 N N . GLU A 1 103 ? -2.537 -0.280 2.879 1.00 91.25 103 GLU A N 1
ATOM 795 C CA . GLU A 1 103 ? -2.705 -0.709 1.483 1.00 91.25 103 GLU A CA 1
ATOM 796 C C . GLU A 1 103 ? -1.636 -0.112 0.570 1.00 91.25 103 GLU A C 1
ATOM 798 O O . GLU A 1 103 ? -1.003 -0.820 -0.214 1.00 91.25 103 GLU A O 1
ATOM 803 N N . THR A 1 104 ? -1.375 1.188 0.714 1.00 89.12 104 THR A N 1
ATOM 804 C CA . THR A 1 104 ? -0.336 1.873 -0.060 1.00 89.12 104 THR A CA 1
ATOM 805 C C . THR A 1 104 ? 1.043 1.257 0.188 1.00 89.12 104 THR A C 1
ATOM 807 O O . THR A 1 104 ? 1.818 1.072 -0.752 1.00 89.12 104 THR A O 1
ATOM 810 N N . GLY A 1 105 ? 1.377 0.944 1.441 1.00 88.06 105 GLY A N 1
ATOM 811 C CA . GLY A 1 105 ? 2.641 0.297 1.784 1.00 88.06 105 GLY A CA 1
ATOM 812 C C . GLY A 1 105 ? 2.716 -1.150 1.296 1.00 88.06 105 GLY A C 1
ATOM 813 O O . GLY A 1 105 ? 3.737 -1.544 0.738 1.00 88.06 105 GLY A O 1
ATOM 814 N N . MET A 1 106 ? 1.619 -1.904 1.383 1.00 90.81 106 MET A N 1
ATOM 815 C CA . MET A 1 106 ? 1.536 -3.262 0.842 1.00 90.81 106 MET A CA 1
ATOM 816 C C . MET A 1 106 ? 1.750 -3.290 -0.673 1.00 90.81 106 MET A C 1
ATOM 818 O O . MET A 1 106 ? 2.524 -4.112 -1.155 1.00 90.81 106 MET A O 1
ATOM 822 N N . ILE A 1 107 ? 1.163 -2.352 -1.422 1.00 85.94 107 ILE A N 1
ATOM 823 C CA . ILE A 1 107 ? 1.395 -2.215 -2.870 1.00 85.94 107 ILE A CA 1
ATOM 824 C C . ILE A 1 107 ? 2.864 -1.890 -3.161 1.00 85.94 107 ILE A C 1
ATOM 826 O O . ILE A 1 107 ? 3.442 -2.402 -4.120 1.00 85.94 107 ILE A O 1
ATOM 830 N N . LYS A 1 108 ? 3.506 -1.054 -2.334 1.00 86.25 108 LYS A N 1
ATOM 831 C CA . LYS A 1 108 ? 4.931 -0.738 -2.510 1.00 86.25 108 LYS A CA 1
ATOM 832 C C . LYS A 1 108 ? 5.817 -1.972 -2.353 1.00 86.25 108 LYS A C 1
ATOM 834 O O . LYS A 1 108 ? 6.715 -2.149 -3.173 1.00 86.25 108 LYS A O 1
ATOM 839 N N . ILE A 1 109 ? 5.527 -2.812 -1.363 1.00 86.06 109 ILE A N 1
ATOM 840 C CA . ILE A 1 109 ? 6.297 -4.025 -1.066 1.00 86.06 109 ILE A CA 1
ATOM 841 C C . ILE A 1 109 ? 6.008 -5.131 -2.096 1.00 86.06 109 ILE A C 1
ATOM 843 O O . ILE A 1 109 ? 6.934 -5.739 -2.622 1.00 86.06 109 ILE A O 1
ATOM 847 N N . GLU A 1 110 ? 4.737 -5.389 -2.425 1.00 85.19 110 GLU A N 1
ATOM 848 C CA . GLU A 1 110 ? 4.347 -6.498 -3.313 1.00 85.19 110 GLU A CA 1
ATOM 849 C C . GLU A 1 110 ? 4.573 -6.197 -4.801 1.00 85.19 110 GLU A C 1
ATOM 851 O O . GLU A 1 110 ? 4.933 -7.094 -5.564 1.00 85.19 110 GLU A O 1
ATOM 856 N N . GLU A 1 111 ? 4.361 -4.952 -5.237 1.00 80.06 111 GLU A N 1
ATOM 857 C CA . GLU A 1 111 ? 4.399 -4.580 -6.658 1.00 80.06 111 GLU A CA 1
ATOM 858 C C . GLU A 1 111 ? 5.633 -3.759 -7.046 1.00 80.06 111 GLU A C 1
ATOM 860 O O . GLU A 1 111 ? 5.749 -3.337 -8.198 1.00 80.06 111 GLU A O 1
ATOM 865 N N . GLY A 1 112 ? 6.556 -3.523 -6.109 1.00 74.19 112 GLY A N 1
ATOM 866 C CA . GLY A 1 112 ? 7.784 -2.764 -6.345 1.00 74.19 112 GLY A CA 1
ATOM 867 C C . GLY A 1 112 ? 7.577 -1.248 -6.434 1.00 74.19 112 GLY A C 1
ATOM 868 O O . GLY A 1 112 ? 8.414 -0.545 -6.995 1.00 74.19 112 GLY A O 1
ATOM 869 N N . GLY A 1 113 ? 6.479 -0.714 -5.900 1.00 78.44 113 GLY A N 1
ATOM 870 C CA . GLY A 1 113 ? 6.236 0.728 -5.827 1.00 78.44 113 GLY A CA 1
ATOM 871 C C . GLY A 1 113 ? 5.369 1.309 -6.945 1.00 78.44 113 GLY A C 1
ATOM 872 O O . GLY A 1 113 ? 5.029 0.655 -7.932 1.00 78.44 113 GLY A O 1
ATOM 873 N N . ILE A 1 114 ? 5.003 2.579 -6.756 1.00 79.19 114 ILE A N 1
ATOM 874 C CA . ILE A 1 114 ? 4.121 3.349 -7.641 1.00 79.19 114 ILE A CA 1
ATOM 875 C C . ILE A 1 114 ? 4.964 4.392 -8.380 1.00 79.19 114 ILE A C 1
ATOM 877 O O . ILE A 1 114 ? 5.654 5.197 -7.758 1.00 79.19 114 ILE A O 1
ATOM 881 N N . ILE A 1 115 ? 4.899 4.385 -9.709 1.00 79.88 115 ILE A N 1
ATOM 882 C CA . ILE A 1 115 ? 5.597 5.315 -10.596 1.00 79.88 115 ILE A CA 1
ATOM 883 C C . ILE A 1 115 ? 4.556 6.197 -11.282 1.00 79.88 115 ILE A C 1
ATOM 885 O O . ILE A 1 115 ? 3.674 5.705 -11.985 1.00 79.88 115 ILE A O 1
ATOM 889 N N . CYS A 1 116 ? 4.680 7.512 -11.119 1.00 82.56 116 CYS A N 1
ATOM 890 C CA . CYS A 1 116 ? 3.846 8.475 -11.828 1.00 82.56 116 CYS A CA 1
ATOM 891 C C . CYS A 1 116 ? 4.563 9.035 -13.053 1.00 82.56 116 CYS A C 1
ATOM 893 O O . CYS A 1 116 ? 5.683 9.533 -12.959 1.00 82.56 116 CYS A O 1
ATOM 895 N N . ARG A 1 117 ? 3.889 9.008 -14.203 1.00 81.00 117 ARG A N 1
ATOM 896 C CA . ARG A 1 117 ? 4.344 9.615 -15.452 1.00 81.00 117 ARG A CA 1
ATOM 897 C C . ARG A 1 117 ? 3.360 10.692 -15.885 1.00 81.00 117 ARG A C 1
ATOM 899 O O . ARG A 1 117 ? 2.147 10.505 -15.838 1.00 81.00 117 ARG A O 1
ATOM 906 N N . GLN A 1 118 ? 3.881 11.824 -16.342 1.00 81.94 118 GLN A N 1
ATOM 907 C CA . GLN A 1 118 ? 3.067 12.813 -17.039 1.00 81.94 118 GLN A CA 1
ATOM 908 C C . GLN A 1 118 ? 2.941 12.407 -18.507 1.00 81.94 118 GLN A C 1
ATOM 910 O O . GLN A 1 118 ? 3.917 12.416 -19.258 1.00 81.94 118 GLN A O 1
ATOM 915 N N . GLU A 1 119 ? 1.734 12.035 -18.913 1.00 81.75 119 GLU A N 1
ATOM 916 C CA . GLU A 1 119 ? 1.389 11.759 -20.301 1.00 81.75 119 GLU A CA 1
ATOM 917 C C . GLU A 1 119 ? 0.735 12.999 -20.911 1.00 81.75 119 GLU A C 1
ATOM 919 O O . GLU A 1 119 ? -0.221 13.565 -20.378 1.00 81.75 119 GLU A O 1
ATOM 924 N N . ARG A 1 120 ? 1.248 13.427 -22.063 1.00 76.81 120 ARG A N 1
ATOM 925 C CA . ARG A 1 120 ? 0.581 14.414 -22.913 1.00 76.81 120 ARG A CA 1
ATOM 926 C C . ARG A 1 120 ? -0.041 13.662 -24.076 1.00 76.81 120 ARG A C 1
ATOM 928 O O . ARG A 1 120 ? 0.677 13.008 -24.828 1.00 76.81 120 ARG A O 1
ATOM 935 N N . LYS A 1 121 ? -1.360 13.756 -24.245 1.00 78.38 121 LYS A N 1
ATOM 936 C CA . LYS A 1 121 ? -2.001 13.276 -25.474 1.00 78.38 121 LYS A CA 1
ATOM 937 C C . LYS A 1 121 ? -1.649 14.229 -26.615 1.00 78.38 121 LYS A C 1
ATOM 939 O O . LYS A 1 121 ? -1.884 15.436 -26.504 1.00 78.38 121 LYS A O 1
ATOM 944 N N . THR A 1 122 ? -1.101 13.691 -27.704 1.00 75.06 122 THR A N 1
ATOM 945 C CA . THR A 1 122 ? -0.795 14.442 -28.929 1.00 75.06 122 THR A CA 1
ATOM 946 C C . THR A 1 122 ? -2.039 15.208 -29.388 1.00 75.06 122 THR A C 1
ATOM 948 O O . THR A 1 122 ? -3.102 14.616 -29.546 1.00 75.06 122 THR A O 1
ATOM 951 N N . GLY A 1 123 ? -1.923 16.530 -29.551 1.00 75.38 123 GLY A N 1
ATOM 952 C CA . GLY A 1 123 ? -3.041 17.414 -29.920 1.00 75.38 123 GLY A CA 1
ATOM 953 C C . GLY A 1 123 ? -3.721 18.148 -28.756 1.00 75.38 123 GLY A C 1
ATOM 954 O O . GLY A 1 123 ? -4.542 19.026 -29.001 1.00 75.38 123 GLY A O 1
ATOM 955 N N . THR A 1 124 ? -3.355 17.873 -27.499 1.00 76.44 124 THR A N 1
ATOM 956 C CA . THR A 1 124 ? -3.856 18.619 -26.328 1.00 76.44 124 THR A CA 1
ATOM 957 C C . THR A 1 124 ? -2.720 19.327 -25.588 1.00 7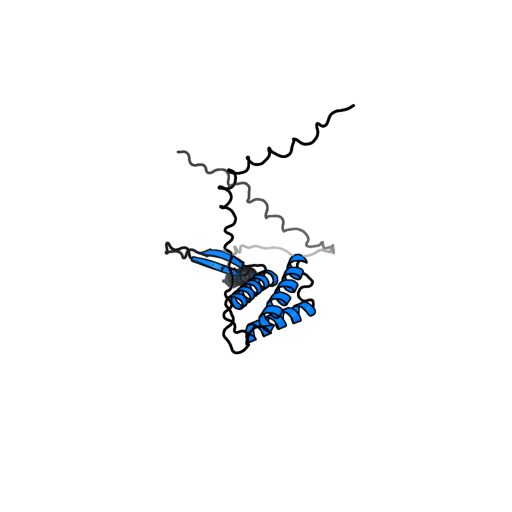6.44 124 THR A C 1
ATOM 959 O O . THR A 1 124 ? -1.619 18.795 -25.469 1.00 76.44 124 THR A O 1
ATOM 962 N N . ARG A 1 125 ? -2.969 20.544 -25.075 1.00 74.62 125 ARG A N 1
ATOM 963 C CA . ARG A 1 125 ? -2.000 21.278 -24.229 1.00 74.62 125 ARG A CA 1
ATOM 964 C C . ARG A 1 125 ? -1.961 20.776 -22.778 1.00 74.62 125 ARG A C 1
ATOM 966 O O . ARG A 1 125 ? -1.109 21.216 -22.014 1.00 74.62 125 ARG A O 1
ATOM 973 N N . MET A 1 126 ? -2.867 19.875 -22.398 1.00 75.00 126 MET A N 1
ATOM 974 C CA . MET A 1 126 ? -2.966 19.356 -21.036 1.00 75.00 126 MET A CA 1
ATOM 975 C C . MET A 1 126 ? -2.037 18.154 -20.840 1.00 75.00 126 MET A C 1
ATOM 977 O O . MET A 1 126 ? -2.058 17.203 -21.621 1.00 75.00 126 MET A O 1
ATOM 981 N N . ALA A 1 127 ? -1.220 18.205 -19.789 1.00 77.75 127 ALA A N 1
ATOM 982 C CA . ALA A 1 127 ? -0.487 17.048 -19.294 1.00 77.75 127 ALA A CA 1
ATOM 983 C C . ALA A 1 127 ? -1.337 16.367 -18.219 1.00 77.75 127 ALA A C 1
ATOM 985 O O . ALA A 1 127 ? -1.731 17.011 -17.249 1.00 77.75 127 ALA A O 1
ATOM 986 N N . THR A 1 128 ? -1.629 15.082 -18.391 1.00 80.56 128 THR A N 1
ATOM 987 C CA . THR A 1 128 ? -2.308 14.273 -17.378 1.00 80.56 128 THR A CA 1
ATOM 988 C C . THR A 1 128 ? -1.262 13.446 -16.651 1.00 80.56 128 THR A C 1
ATOM 990 O O . THR A 1 128 ? -0.476 12.736 -17.276 1.00 80.56 128 THR A O 1
ATOM 993 N N . GLN A 1 129 ? -1.241 13.527 -15.326 1.00 80.38 129 GLN A N 1
ATOM 994 C CA . GLN A 1 129 ? -0.409 12.652 -14.513 1.00 80.38 129 GLN A CA 1
ATOM 995 C C . GLN A 1 129 ? -1.127 11.318 -14.316 1.00 80.38 129 GLN A C 1
ATOM 997 O O . GLN A 1 129 ? -2.269 11.285 -13.864 1.00 80.38 129 GLN A O 1
ATOM 1002 N N . ARG A 1 130 ? -0.463 10.220 -14.673 1.00 82.56 130 ARG A N 1
ATOM 1003 C CA . ARG A 1 130 ? -0.956 8.860 -14.465 1.00 82.56 130 ARG A CA 1
ATOM 1004 C C . ARG A 1 130 ? 0.048 8.086 -13.638 1.00 82.56 130 ARG A C 1
ATOM 1006 O O . ARG A 1 130 ? 1.244 8.143 -13.911 1.00 82.56 130 ARG A O 1
ATOM 1013 N N . CYS A 1 131 ? -0.443 7.393 -12.623 1.00 81.94 131 CYS A N 1
ATOM 1014 C CA . CYS A 1 131 ? 0.376 6.599 -11.725 1.00 81.94 131 CYS A CA 1
ATOM 1015 C C . CYS A 1 131 ? 0.085 5.121 -11.956 1.00 81.94 131 CYS A C 1
ATOM 1017 O O . CYS A 1 131 ? -1.072 4.715 -12.033 1.00 81.94 131 CYS A O 1
ATOM 1019 N N . TYR A 1 132 ? 1.148 4.341 -12.098 1.00 80.69 132 TYR A N 1
ATOM 1020 C CA . TYR A 1 132 ? 1.102 2.911 -12.358 1.00 80.69 132 TYR A CA 1
ATOM 1021 C C . TYR A 1 132 ? 1.972 2.201 -11.331 1.00 80.69 132 TYR A C 1
ATOM 1023 O O . TYR A 1 132 ? 2.973 2.749 -10.870 1.00 80.69 132 TYR A O 1
ATOM 1031 N N . THR A 1 133 ? 1.621 0.973 -10.985 1.00 82.62 133 THR A N 1
ATOM 1032 C CA . THR A 1 133 ? 2.516 0.115 -10.212 1.00 82.62 133 THR A CA 1
ATOM 1033 C C . THR A 1 133 ? 3.622 -0.424 -11.119 1.00 82.62 133 THR A C 1
ATOM 1035 O O . THR A 1 133 ? 3.431 -0.538 -12.336 1.00 82.62 133 THR A O 1
ATOM 1038 N N . ARG A 1 134 ? 4.805 -0.721 -10.567 1.00 80.25 134 ARG A N 1
ATOM 1039 C CA . ARG A 1 134 ? 5.949 -1.181 -11.376 1.00 80.25 134 ARG A CA 1
ATOM 1040 C C . ARG A 1 134 ? 5.622 -2.473 -12.123 1.00 80.25 134 ARG A C 1
ATOM 1042 O O . ARG A 1 134 ? 5.869 -2.548 -13.323 1.00 80.25 134 ARG A O 1
ATOM 1049 N N . LYS A 1 135 ? 4.948 -3.415 -11.461 1.00 82.44 135 LYS A N 1
ATOM 1050 C CA . LYS A 1 135 ? 4.431 -4.631 -12.099 1.00 82.44 135 LYS A CA 1
ATOM 1051 C C . LYS A 1 135 ? 3.546 -4.331 -13.314 1.00 82.44 135 LYS A C 1
ATOM 1053 O O . LYS A 1 135 ? 3.752 -4.891 -14.387 1.00 82.44 135 LYS A O 1
ATOM 1058 N N . ARG A 1 136 ? 2.589 -3.406 -13.185 1.00 81.62 136 ARG A N 1
ATOM 1059 C CA . ARG A 1 136 ? 1.702 -3.044 -14.300 1.00 81.62 136 ARG A CA 1
ATOM 1060 C C . ARG A 1 136 ? 2.450 -2.360 -15.445 1.00 81.62 136 ARG A C 1
ATOM 1062 O O . ARG A 1 136 ? 2.092 -2.551 -16.603 1.00 81.62 136 ARG A O 1
ATOM 1069 N N . LEU A 1 137 ? 3.485 -1.583 -15.135 1.00 82.81 137 LEU A N 1
ATOM 1070 C CA . LEU A 1 137 ? 4.342 -0.952 -16.139 1.00 82.81 137 LEU A CA 1
ATOM 1071 C C . LEU A 1 137 ? 5.158 -1.989 -16.931 1.00 82.81 137 LEU A C 1
ATOM 1073 O O . LEU A 1 137 ? 5.322 -1.850 -18.145 1.00 82.81 137 LEU A O 1
ATOM 1077 N N . GLU A 1 138 ? 5.650 -3.031 -16.262 1.00 82.81 138 GLU A N 1
ATOM 1078 C CA . GLU A 1 138 ? 6.345 -4.154 -16.902 1.00 82.81 138 GLU A CA 1
ATOM 1079 C C . GLU A 1 138 ? 5.401 -4.951 -17.808 1.00 82.81 138 GLU A C 1
ATOM 1081 O O . GLU A 1 138 ? 5.735 -5.199 -18.967 1.00 82.81 138 GLU A O 1
ATOM 1086 N N . GLU A 1 139 ? 4.194 -5.267 -17.331 1.00 85.69 139 GLU A N 1
ATOM 1087 C CA . GLU A 1 139 ? 3.159 -5.940 -18.128 1.00 85.69 139 GLU A CA 1
ATOM 1088 C C . GLU A 1 139 ? 2.786 -5.141 -19.388 1.00 85.69 139 GLU A C 1
ATOM 1090 O O . GLU A 1 139 ? 2.661 -5.711 -20.473 1.00 85.69 139 GLU A O 1
ATOM 1095 N N . ASP A 1 140 ? 2.636 -3.819 -19.272 1.00 85.06 140 ASP A N 1
ATOM 1096 C CA . ASP A 1 140 ? 2.304 -2.947 -20.404 1.00 85.06 140 ASP A CA 1
ATOM 1097 C C . ASP A 1 140 ? 3.464 -2.833 -21.408 1.00 85.06 140 ASP A C 1
ATOM 1099 O O . ASP A 1 140 ? 3.264 -2.845 -22.628 1.00 85.06 140 ASP A O 1
ATOM 1103 N N . THR A 1 141 ? 4.701 -2.812 -20.903 1.00 84.25 141 THR A N 1
ATOM 1104 C CA . THR A 1 141 ? 5.912 -2.842 -21.733 1.00 84.25 141 THR A CA 1
ATOM 1105 C C . THR A 1 141 ? 6.018 -4.160 -22.497 1.00 84.25 141 THR A C 1
ATOM 1107 O O . THR A 1 141 ? 6.283 -4.146 -23.701 1.00 84.25 141 THR A O 1
ATOM 1110 N N . GLN A 1 142 ? 5.772 -5.290 -21.830 1.00 87.94 142 GLN A N 1
ATOM 1111 C CA . GLN A 1 142 ? 5.791 -6.612 -22.452 1.00 87.94 142 GLN A CA 1
ATOM 1112 C C . GLN A 1 142 ? 4.699 -6.728 -23.517 1.00 87.94 142 GLN A C 1
ATOM 1114 O O . GLN A 1 142 ? 4.987 -7.077 -24.658 1.00 87.94 142 GLN A O 1
ATOM 1119 N N . ARG A 1 143 ? 3.469 -6.313 -23.192 1.00 88.62 143 ARG A N 1
ATOM 1120 C CA . ARG A 1 143 ? 2.345 -6.296 -24.135 1.00 88.62 143 ARG A CA 1
ATOM 1121 C C . ARG A 1 143 ? 2.643 -5.444 -25.368 1.00 88.62 143 ARG A C 1
ATOM 1123 O O . ARG A 1 143 ? 2.305 -5.839 -26.481 1.00 88.62 143 ARG A O 1
ATOM 1130 N N . SER A 1 144 ? 3.283 -4.292 -25.182 1.00 84.12 144 SER A N 1
ATOM 1131 C CA . SER A 1 144 ? 3.702 -3.433 -26.292 1.00 84.12 144 SER A CA 1
ATOM 1132 C C . SER A 1 144 ? 4.749 -4.122 -27.174 1.00 84.12 144 SER A C 1
ATOM 1134 O O . SER A 1 144 ? 4.668 -4.040 -28.397 1.00 84.12 144 SER A O 1
ATOM 1136 N N . GLN A 1 145 ? 5.714 -4.834 -26.585 1.00 85.12 145 GLN A N 1
ATOM 1137 C CA . GLN A 1 145 ? 6.709 -5.598 -27.346 1.00 85.12 145 GLN A CA 1
ATOM 1138 C C . GLN A 1 145 ? 6.092 -6.775 -28.103 1.00 85.12 145 GLN A C 1
ATOM 1140 O O . GLN A 1 145 ? 6.453 -6.998 -29.259 1.00 85.12 145 GLN A O 1
ATOM 1145 N N . ASP A 1 146 ? 5.162 -7.497 -27.482 1.00 87.81 146 ASP A N 1
ATOM 1146 C CA . ASP A 1 146 ? 4.470 -8.625 -28.105 1.00 87.81 146 ASP A CA 1
ATOM 1147 C C . ASP A 1 146 ? 3.642 -8.148 -29.307 1.00 87.81 146 ASP A C 1
ATOM 1149 O O . ASP A 1 146 ? 3.774 -8.694 -30.398 1.00 87.81 146 ASP A O 1
ATOM 1153 N N . GLN A 1 147 ? 2.929 -7.021 -29.179 1.00 85.75 147 GLN A N 1
ATOM 1154 C CA . GLN A 1 147 ? 2.229 -6.397 -30.311 1.00 85.75 147 GLN A CA 1
ATOM 1155 C C . GLN A 1 147 ? 3.174 -6.007 -31.458 1.00 85.75 147 GLN A C 1
ATOM 1157 O O . GLN A 1 147 ? 2.841 -6.193 -32.627 1.00 85.75 147 GLN A O 1
ATOM 1162 N N . LEU A 1 148 ? 4.367 -5.480 -31.153 1.00 82.00 148 LEU A N 1
ATOM 1163 C CA . LEU A 1 148 ? 5.372 -5.161 -32.176 1.00 82.00 148 LEU A CA 1
ATOM 1164 C C . LEU A 1 148 ? 5.958 -6.415 -32.844 1.00 82.00 148 LEU A C 1
ATOM 1166 O O . LEU A 1 148 ? 6.398 -6.341 -33.993 1.00 82.00 148 LEU A O 1
ATOM 1170 N N . ARG A 1 149 ? 6.006 -7.548 -32.135 1.00 82.38 149 ARG A N 1
ATOM 1171 C CA . ARG A 1 149 ? 6.466 -8.838 -32.668 1.00 82.38 149 ARG A CA 1
ATOM 1172 C C . ARG A 1 149 ? 5.422 -9.506 -33.554 1.00 82.38 149 ARG A C 1
ATOM 1174 O O . ARG A 1 149 ? 5.808 -10.080 -34.569 1.00 82.38 149 ARG A O 1
ATOM 1181 N N . ASP A 1 150 ? 4.151 -9.385 -33.191 1.00 84.00 150 ASP A N 1
ATOM 1182 C CA . ASP A 1 150 ? 3.026 -9.937 -33.948 1.00 84.00 150 ASP A CA 1
ATOM 1183 C C . ASP A 1 150 ? 2.722 -9.135 -35.217 1.00 84.00 150 ASP A C 1
ATOM 1185 O O . ASP A 1 150 ? 2.078 -9.641 -36.139 1.00 84.00 150 ASP A O 1
ATOM 1189 N N . MET A 1 151 ? 3.212 -7.894 -35.312 1.00 80.12 151 MET A N 1
ATOM 1190 C CA . MET A 1 151 ? 3.123 -7.148 -36.559 1.00 80.12 151 MET A CA 1
ATOM 1191 C C . MET A 1 151 ? 3.939 -7.843 -37.660 1.00 80.12 151 MET A C 1
ATOM 1193 O O . MET A 1 151 ? 5.148 -8.049 -37.499 1.00 80.12 151 MET A O 1
ATOM 1197 N N . PRO A 1 152 ? 3.314 -8.162 -38.811 1.00 75.75 152 PRO A N 1
ATOM 1198 C CA . PRO A 1 152 ? 4.011 -8.784 -39.922 1.00 75.75 152 PRO A CA 1
ATOM 1199 C C . PRO A 1 152 ? 5.134 -7.858 -40.382 1.00 75.75 152 PRO A C 1
ATOM 1201 O O . PRO A 1 152 ? 4.902 -6.749 -40.870 1.00 75.75 152 PRO A O 1
ATOM 1204 N N . ARG A 1 153 ? 6.378 -8.310 -40.199 1.00 74.00 153 ARG A N 1
ATOM 1205 C CA . ARG A 1 153 ? 7.538 -7.575 -40.696 1.00 74.00 153 ARG A CA 1
ATOM 1206 C C . ARG A 1 153 ? 7.454 -7.556 -42.220 1.00 74.00 153 ARG A C 1
ATOM 1208 O O . ARG A 1 153 ? 7.317 -8.632 -42.807 1.00 74.00 153 ARG A O 1
ATOM 1215 N N . PRO A 1 154 ? 7.553 -6.385 -42.874 1.00 69.94 154 PRO A N 1
ATOM 1216 C CA . PRO A 1 154 ? 7.679 -6.348 -44.320 1.00 69.94 154 PRO A CA 1
ATOM 1217 C C . PRO A 1 154 ? 8.909 -7.176 -44.689 1.00 69.94 154 PRO A C 1
ATOM 1219 O O . PRO A 1 154 ? 10.024 -6.874 -44.255 1.00 69.94 154 PRO A O 1
ATOM 1222 N N . GLN A 1 155 ? 8.687 -8.277 -45.411 1.00 66.81 155 GLN A N 1
ATOM 1223 C CA . GLN A 1 155 ? 9.784 -9.082 -45.917 1.00 66.81 155 GLN A CA 1
ATOM 1224 C C . GLN A 1 155 ? 10.625 -8.176 -46.811 1.00 66.81 155 GLN A C 1
ATOM 1226 O O . GLN A 1 155 ? 10.092 -7.447 -47.649 1.00 66.81 155 GLN A O 1
ATOM 1231 N N . SER A 1 156 ? 11.936 -8.180 -46.578 1.00 60.94 156 SER A N 1
ATOM 1232 C CA . SER A 1 156 ? 12.902 -7.527 -47.453 1.00 60.94 156 SER A CA 1
ATOM 1233 C C . SER A 1 156 ? 12.567 -7.858 -48.904 1.00 60.94 156 SER A C 1
ATOM 1235 O O . SER A 1 156 ? 12.307 -9.024 -49.201 1.00 60.94 156 SER A O 1
ATOM 1237 N N . CYS A 1 157 ? 12.595 -6.860 -49.785 1.00 51.31 157 CYS A N 1
ATOM 1238 C CA . CYS A 1 157 ? 12.458 -7.023 -51.226 1.00 51.31 157 CYS A CA 1
ATOM 1239 C C . CYS A 1 157 ? 13.529 -7.993 -51.768 1.00 51.31 157 CYS A C 1
ATOM 1241 O O . CYS A 1 157 ? 14.579 -7.569 -52.241 1.00 51.31 157 CYS A O 1
ATOM 1243 N N . ALA A 1 158 ? 13.285 -9.299 -51.687 1.00 55.88 158 ALA A N 1
ATOM 1244 C CA . ALA A 1 158 ? 14.053 -10.328 -52.369 1.00 55.88 158 ALA A CA 1
ATOM 1245 C C . ALA A 1 158 ? 13.458 -10.482 -53.772 1.00 55.88 158 ALA A C 1
ATOM 1247 O O . ALA A 1 158 ? 12.648 -11.361 -54.042 1.00 55.88 158 ALA A O 1
ATOM 1248 N N . GLY A 1 159 ? 13.817 -9.545 -54.645 1.00 52.50 159 GLY A N 1
ATOM 1249 C CA . GLY A 1 159 ? 13.472 -9.544 -56.061 1.00 52.50 159 GLY A CA 1
ATOM 1250 C C . GLY A 1 159 ? 14.701 -9.163 -56.871 1.00 52.50 159 GLY A C 1
ATOM 1251 O O . GLY A 1 159 ? 14.767 -8.064 -57.407 1.00 52.50 159 GLY A O 1
ATOM 1252 N N . GLY A 1 160 ? 15.700 -10.045 -56.892 1.00 42.00 160 GLY A N 1
ATOM 1253 C CA . GLY A 1 160 ? 16.825 -9.978 -57.822 1.00 42.00 160 GLY A CA 1
ATOM 1254 C C . GLY A 1 160 ? 16.754 -11.192 -58.753 1.00 42.00 160 GLY A C 1
ATOM 1255 O O . GLY A 1 1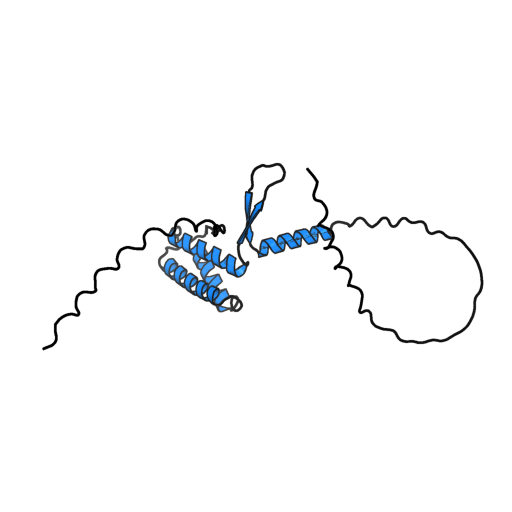60 ? 16.725 -12.309 -58.235 1.00 42.00 160 GLY A O 1
ATOM 1256 N N . PRO A 1 161 ? 16.654 -11.015 -60.082 1.00 45.44 161 PRO A N 1
ATOM 1257 C CA . PRO A 1 161 ? 16.489 -12.125 -61.013 1.00 45.44 161 PRO A CA 1
ATOM 1258 C C . PRO A 1 161 ? 17.733 -13.016 -61.031 1.00 45.44 161 PRO A C 1
ATOM 1260 O O . PRO A 1 161 ? 18.861 -12.533 -61.106 1.00 45.44 161 PRO A O 1
ATOM 1263 N N . ALA A 1 162 ? 17.499 -14.327 -60.980 1.00 45.72 162 ALA A N 1
ATOM 1264 C CA . ALA A 1 162 ? 18.499 -15.334 -61.284 1.00 45.72 162 ALA A CA 1
ATOM 1265 C C . ALA A 1 162 ? 18.967 -15.148 -62.735 1.00 45.72 162 ALA A C 1
ATOM 1267 O O . ALA A 1 162 ? 18.213 -15.404 -63.671 1.00 45.72 162 ALA A O 1
ATOM 1268 N N . THR A 1 163 ? 20.204 -14.697 -62.924 1.00 44.06 163 THR A N 1
ATOM 1269 C CA . THR A 1 163 ? 20.924 -14.863 -64.188 1.00 44.06 163 THR A CA 1
ATOM 1270 C C . THR A 1 163 ?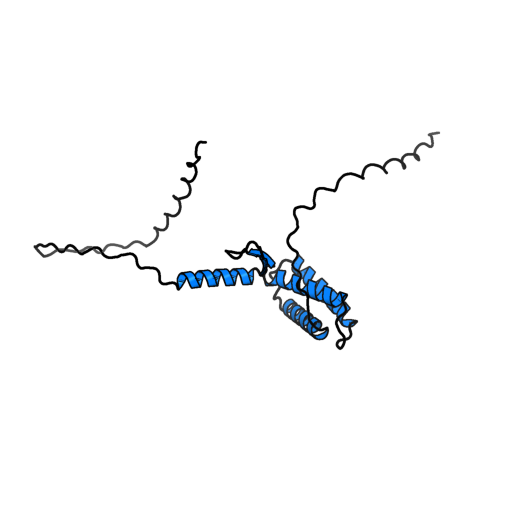 21.274 -16.340 -64.336 1.00 44.06 163 THR A C 1
ATOM 1272 O O . THR A 1 163 ? 22.155 -16.851 -63.646 1.00 44.06 163 THR A O 1
ATOM 1275 N N . GLN A 1 164 ? 20.510 -17.023 -65.187 1.00 47.44 164 GLN A N 1
ATOM 1276 C CA . GLN A 1 164 ? 20.886 -18.276 -65.830 1.00 47.44 164 GLN A CA 1
ATOM 1277 C C . GLN A 1 164 ? 21.692 -17.930 -67.085 1.00 47.44 164 GLN A C 1
ATOM 1279 O O . GLN A 1 164 ? 21.123 -17.384 -68.018 1.00 47.44 164 GLN A O 1
ATOM 1284 N N . ASP A 1 165 ? 22.974 -18.276 -67.086 1.00 40.50 165 ASP A N 1
ATOM 1285 C CA . ASP A 1 165 ? 23.820 -18.514 -68.264 1.00 40.50 165 ASP A CA 1
ATOM 1286 C C . ASP A 1 165 ? 24.742 -19.677 -67.824 1.00 40.50 165 ASP A C 1
ATOM 1288 O O . ASP A 1 165 ? 25.398 -19.570 -66.786 1.00 40.50 165 ASP A O 1
ATOM 1292 N N . ALA A 1 166 ? 24.513 -20.917 -68.288 1.00 43.59 166 ALA A N 1
ATOM 1293 C CA . ALA A 1 166 ? 25.195 -21.559 -69.430 1.00 43.59 166 ALA A CA 1
ATOM 1294 C C . ALA A 1 166 ? 26.736 -21.544 -69.243 1.00 43.59 166 ALA A C 1
ATOM 1296 O O . ALA A 1 166 ? 27.318 -20.480 -69.089 1.00 43.59 166 ALA A O 1
ATOM 1297 N N . ASP A 1 167 ? 27.487 -22.648 -69.144 1.00 39.28 167 ASP A N 1
ATOM 1298 C CA . ASP A 1 167 ? 27.538 -23.827 -70.018 1.00 39.28 167 ASP A CA 1
ATOM 1299 C C . ASP A 1 167 ? 28.460 -24.929 -69.409 1.00 39.28 167 ASP A C 1
ATOM 1301 O O . ASP A 1 167 ? 29.306 -24.623 -68.570 1.00 39.28 167 ASP A O 1
ATOM 1305 N N . GLU A 1 168 ? 28.246 -26.186 -69.835 1.00 40.78 168 GLU A N 1
ATOM 1306 C CA . GLU A 1 168 ? 29.174 -27.331 -70.074 1.00 40.78 168 GLU A CA 1
ATOM 1307 C C . GLU A 1 168 ? 30.611 -27.316 -69.449 1.00 40.78 168 GLU A C 1
ATOM 1309 O O . GLU A 1 168 ? 31.315 -26.320 -69.530 1.00 40.78 168 GLU A O 1
ATOM 1314 N N . VAL A 1 169 ? 31.224 -28.358 -68.845 1.00 38.00 169 VAL A N 1
ATOM 1315 C CA . VAL A 1 169 ? 31.425 -29.776 -69.236 1.00 38.00 169 VAL A CA 1
ATOM 1316 C C . VAL A 1 169 ? 32.041 -30.570 -68.045 1.00 38.00 169 VAL A C 1
ATOM 1318 O O . VAL A 1 169 ? 32.889 -30.035 -67.334 1.00 38.00 169 VAL A O 1
ATOM 1321 N N . GLY A 1 170 ? 31.749 -31.875 -67.908 1.00 34.12 170 GLY A N 1
ATOM 1322 C CA . GLY A 1 170 ? 32.738 -32.878 -67.445 1.00 34.12 170 GLY A CA 1
ATOM 1323 C C . GLY A 1 170 ? 32.711 -33.377 -65.982 1.00 34.12 170 GLY A C 1
ATOM 1324 O O . GLY A 1 170 ? 33.266 -32.764 -65.079 1.00 34.12 170 GLY A O 1
ATOM 1325 N N . LEU A 1 171 ? 32.186 -34.589 -65.781 1.00 39.47 171 LEU A N 1
ATOM 1326 C CA . LEU A 1 171 ? 32.531 -35.543 -64.700 1.00 39.47 171 LEU A CA 1
ATOM 1327 C C . LEU A 1 171 ? 33.442 -36.647 -65.306 1.00 39.47 171 LEU A C 1
ATOM 1329 O O . LEU A 1 171 ? 33.432 -36.751 -66.537 1.00 39.47 171 LEU A O 1
ATOM 1333 N N . PRO A 1 172 ? 34.130 -37.548 -64.554 1.00 52.75 172 PRO A N 1
ATOM 1334 C CA . PRO A 1 172 ? 34.113 -37.784 -63.098 1.00 52.75 172 PRO A CA 1
ATOM 1335 C C . PRO A 1 172 ? 35.503 -38.065 -62.442 1.00 52.75 172 PRO A C 1
ATOM 1337 O O . PRO A 1 172 ? 36.525 -38.165 -63.114 1.00 52.75 172 PRO A O 1
ATOM 1340 N N . SER A 1 173 ? 35.468 -38.332 -61.125 1.00 38.78 173 SER A N 1
ATOM 1341 C CA . SER A 1 173 ? 36.304 -39.300 -60.367 1.00 38.78 173 SER A CA 1
ATOM 1342 C C . SER A 1 173 ? 37.398 -38.783 -59.420 1.00 38.78 173 SER A C 1
ATOM 1344 O O . SER A 1 173 ? 38.263 -37.997 -59.786 1.00 38.78 173 SER A O 1
ATOM 1346 N N . GLY A 1 174 ? 37.401 -39.394 -58.223 1.00 34.09 174 GLY A N 1
ATOM 1347 C CA . GLY A 1 174 ? 38.419 -39.306 -57.165 1.00 34.09 174 GLY A CA 1
ATOM 1348 C C . GLY A 1 174 ? 38.065 -38.243 -56.125 1.00 34.09 174 GLY A C 1
ATOM 1349 O O . GLY A 1 174 ? 37.789 -37.111 -56.482 1.00 34.09 174 GLY A O 1
ATOM 1350 N N . GLY A 1 175 ? 38.008 -38.479 -54.823 1.00 34.03 175 GLY A N 1
ATOM 1351 C CA . GLY A 1 175 ? 38.491 -39.548 -53.960 1.00 34.03 175 GLY A CA 1
ATOM 1352 C C . GLY A 1 175 ? 38.570 -38.933 -52.553 1.00 34.03 175 GLY A C 1
ATOM 1353 O O . GLY A 1 175 ? 38.865 -37.749 -52.426 1.00 34.03 175 GLY A O 1
ATOM 1354 N N . ASP A 1 176 ? 38.205 -39.721 -51.547 1.00 38.06 176 ASP A N 1
ATOM 1355 C CA . ASP A 1 176 ? 38.493 -39.609 -50.108 1.00 38.06 176 ASP A CA 1
ATOM 1356 C C . ASP A 1 176 ? 38.897 -38.253 -49.492 1.00 38.06 176 ASP A C 1
ATOM 1358 O O . ASP A 1 176 ? 39.985 -37.743 -49.740 1.00 38.06 176 ASP A O 1
ATOM 1362 N N . SER A 1 177 ? 38.121 -37.781 -48.507 1.00 39.19 177 SER A N 1
ATOM 1363 C CA . SER A 1 177 ? 38.696 -37.237 -47.263 1.00 39.19 177 SER A CA 1
ATOM 1364 C C . SER A 1 177 ? 37.620 -37.067 -46.188 1.00 39.19 177 SER A C 1
ATOM 1366 O O . SER A 1 177 ? 36.851 -36.105 -46.181 1.00 39.19 177 SER A O 1
ATOM 1368 N N . TRP A 1 178 ? 37.579 -38.010 -45.248 1.00 41.75 178 TRP A N 1
ATOM 1369 C CA . TRP A 1 178 ? 37.020 -37.776 -43.922 1.00 41.75 178 TRP A CA 1
ATOM 1370 C C . TRP A 1 178 ? 37.915 -36.775 -43.196 1.00 41.75 178 TRP A C 1
ATOM 1372 O O . TRP A 1 178 ? 39.078 -37.087 -42.928 1.00 41.75 178 TRP A O 1
ATOM 1382 N N . ARG A 1 179 ? 37.390 -35.601 -42.832 1.00 40.44 179 ARG A N 1
ATOM 1383 C CA . ARG A 1 179 ? 38.042 -34.766 -41.823 1.00 40.44 179 ARG A CA 1
ATOM 1384 C C . ARG A 1 179 ? 37.069 -33.822 -41.114 1.00 40.44 179 ARG A C 1
ATOM 1386 O O . ARG A 1 179 ? 36.531 -32.901 -41.712 1.00 40.44 179 ARG A O 1
ATOM 1393 N N . GLU A 1 180 ? 36.861 -34.145 -39.839 1.00 38.09 180 GLU A N 1
ATOM 1394 C CA . GLU A 1 180 ? 36.858 -33.241 -38.681 1.00 38.09 180 GLU A CA 1
ATOM 1395 C C . GLU A 1 180 ? 36.076 -31.922 -38.827 1.00 38.09 180 GLU A C 1
ATOM 1397 O O . GLU A 1 180 ? 36.533 -30.955 -39.432 1.00 38.09 180 GLU A O 1
ATOM 1402 N N . GLY A 1 181 ? 34.909 -31.862 -38.178 1.00 42.69 181 GLY A N 1
ATOM 1403 C CA . GLY A 1 181 ? 34.265 -30.589 -37.858 1.00 42.69 181 GLY A CA 1
ATOM 1404 C C . GLY A 1 181 ? 35.055 -29.790 -36.813 1.00 42.69 181 GLY A C 1
ATOM 1405 O O . GLY A 1 181 ? 35.853 -30.356 -36.063 1.00 42.69 181 GLY A O 1
ATOM 1406 N N . PRO A 1 182 ? 34.787 -28.479 -36.729 1.00 45.94 182 PRO A N 1
ATOM 1407 C CA . PRO A 1 182 ? 34.736 -27.835 -35.424 1.00 45.94 182 PRO A CA 1
ATOM 1408 C C . PRO A 1 182 ? 33.494 -26.948 -35.222 1.00 45.94 182 PRO A C 1
ATOM 1410 O O . PRO A 1 182 ? 32.816 -26.523 -36.158 1.00 45.94 182 PRO A O 1
ATOM 1413 N N . ASP A 1 183 ? 33.234 -26.713 -33.940 1.00 40.12 183 ASP A N 1
ATOM 1414 C CA . ASP A 1 183 ? 32.087 -26.087 -33.284 1.00 40.12 183 ASP A CA 1
ATOM 1415 C C . ASP A 1 183 ? 31.593 -24.728 -33.830 1.00 40.12 183 ASP A C 1
ATOM 1417 O O . ASP A 1 183 ? 32.384 -23.891 -34.275 1.00 40.12 183 ASP A O 1
ATOM 1421 N N . PRO A 1 184 ? 30.291 -24.407 -33.667 1.00 45.69 184 PRO A N 1
ATOM 1422 C CA . PRO A 1 184 ? 29.755 -23.077 -33.914 1.00 45.69 184 PRO A CA 1
ATOM 1423 C C . PRO A 1 184 ? 29.896 -22.196 -32.661 1.00 45.69 184 PRO A C 1
ATOM 1425 O O . PRO A 1 184 ? 28.920 -21.911 -31.969 1.00 45.69 184 PRO A O 1
ATOM 1428 N N . VAL A 1 185 ? 31.106 -21.715 -32.367 1.00 50.94 185 VAL A N 1
ATOM 1429 C CA . VAL A 1 185 ? 31.309 -20.632 -31.388 1.00 50.94 185 VAL A CA 1
ATOM 1430 C C . VAL A 1 185 ? 32.192 -19.551 -31.997 1.00 50.94 185 VAL A C 1
ATOM 1432 O O . VAL A 1 185 ? 33.402 -19.575 -31.830 1.00 50.94 185 VAL A O 1
ATOM 1435 N N . ALA A 1 186 ? 31.575 -18.610 -32.719 1.00 44.22 186 ALA A N 1
ATOM 1436 C CA . ALA A 1 186 ? 31.993 -17.204 -32.837 1.00 44.22 186 ALA A CA 1
ATOM 1437 C C . ALA A 1 186 ? 31.295 -16.533 -34.029 1.00 44.22 186 ALA A C 1
ATOM 1439 O O . ALA A 1 186 ? 31.758 -16.660 -35.159 1.00 44.22 186 ALA A O 1
ATOM 1440 N N . ARG A 1 187 ? 30.223 -15.766 -33.783 1.00 41.69 187 ARG A N 1
ATOM 1441 C CA . ARG A 1 187 ? 29.891 -14.534 -34.539 1.00 41.69 187 ARG A CA 1
ATOM 1442 C C . ARG A 1 187 ? 28.643 -13.856 -33.970 1.00 41.69 187 ARG A C 1
ATOM 1444 O O . ARG A 1 187 ? 27.572 -13.889 -34.553 1.00 41.69 187 ARG A O 1
ATOM 1451 N N . CYS A 1 188 ? 28.820 -13.184 -32.838 1.00 40.41 188 CYS A N 1
ATOM 1452 C CA . CYS A 1 188 ? 27.979 -12.055 -32.433 1.00 40.41 188 CYS A CA 1
ATOM 1453 C C . CYS A 1 188 ? 28.875 -10.983 -31.798 1.00 40.41 188 CYS A C 1
ATOM 1455 O O . CYS A 1 188 ? 28.733 -10.639 -30.633 1.00 40.41 188 CYS A O 1
ATOM 1457 N N . SER A 1 189 ? 29.823 -10.466 -32.584 1.00 45.97 189 SER A N 1
ATOM 1458 C CA . SER A 1 189 ? 30.615 -9.281 -32.234 1.00 45.97 189 SER A CA 1
ATOM 1459 C C . SER A 1 189 ? 30.547 -8.275 -33.376 1.00 45.97 189 SER A C 1
ATOM 1461 O O . SER A 1 189 ? 31.494 -8.099 -34.135 1.00 45.97 189 SER A O 1
ATOM 1463 N N . SER A 1 190 ? 29.393 -7.625 -33.517 1.00 48.84 190 SER A N 1
ATOM 1464 C CA . SER A 1 190 ? 29.257 -6.396 -34.306 1.00 48.84 190 SER A CA 1
ATOM 1465 C C . SER A 1 190 ? 28.087 -5.544 -33.803 1.00 48.84 190 SER A C 1
ATOM 1467 O O . SER A 1 190 ? 27.190 -5.184 -34.557 1.00 48.84 190 SER A O 1
ATOM 1469 N N . VAL A 1 191 ? 28.096 -5.211 -32.508 1.00 48.69 191 VAL A N 1
ATOM 1470 C CA . VAL A 1 191 ? 27.303 -4.103 -31.941 1.00 48.69 191 VAL A CA 1
ATOM 1471 C C . VAL A 1 191 ? 28.223 -3.249 -31.067 1.00 48.69 191 VAL A C 1
ATOM 1473 O O . VAL A 1 191 ? 28.022 -3.082 -29.873 1.00 48.69 191 VAL A O 1
ATOM 1476 N N . GLN A 1 192 ? 29.307 -2.743 -31.656 1.00 46.88 192 GLN A N 1
ATOM 1477 C CA . GLN A 1 192 ? 30.198 -1.786 -30.992 1.00 46.88 192 GLN A CA 1
ATOM 1478 C C . GLN A 1 192 ? 30.952 -0.937 -32.025 1.00 46.88 192 GLN A C 1
ATOM 1480 O O . GLN A 1 192 ? 32.168 -0.826 -32.018 1.00 46.88 192 GLN A O 1
ATOM 1485 N N . ALA A 1 193 ? 30.211 -0.335 -32.961 1.00 42.97 193 ALA A N 1
ATOM 1486 C CA . ALA A 1 193 ? 30.760 0.651 -33.899 1.00 42.97 193 ALA A CA 1
ATOM 1487 C C . ALA A 1 193 ? 29.728 1.711 -34.339 1.00 42.97 193 ALA A C 1
ATOM 1489 O O . ALA A 1 193 ? 29.784 2.217 -35.454 1.00 42.97 193 ALA A O 1
ATOM 1490 N N . ALA A 1 194 ? 28.770 2.065 -33.472 1.00 43.91 194 ALA A N 1
ATOM 1491 C CA . ALA A 1 194 ? 27.745 3.076 -33.773 1.00 43.91 194 ALA A CA 1
ATOM 1492 C C . ALA A 1 194 ? 27.549 4.105 -32.641 1.00 43.91 194 ALA A C 1
ATOM 1494 O O . ALA A 1 194 ? 26.443 4.591 -32.415 1.00 43.91 194 ALA A O 1
ATOM 1495 N N . ARG A 1 195 ? 28.621 4.445 -31.909 1.00 47.16 195 ARG A N 1
ATOM 1496 C CA . ARG A 1 195 ? 28.584 5.465 -30.838 1.00 47.16 195 ARG A CA 1
ATOM 1497 C C . ARG A 1 195 ? 29.665 6.551 -30.928 1.00 47.16 195 ARG A C 1
ATOM 1499 O O . ARG A 1 195 ? 29.842 7.294 -29.977 1.00 47.16 195 ARG A O 1
ATOM 1506 N N . SER A 1 196 ? 30.341 6.688 -32.073 1.00 44.25 196 SER A N 1
ATOM 1507 C CA . SER A 1 196 ? 31.433 7.664 -32.270 1.00 44.25 196 SER A CA 1
ATOM 1508 C C . SER A 1 196 ? 31.262 8.527 -33.536 1.00 44.25 196 SER A C 1
ATOM 1510 O O . SER A 1 196 ? 32.216 8.812 -34.246 1.00 44.25 196 SER A O 1
ATOM 1512 N N . ARG A 1 197 ? 30.022 8.923 -33.875 1.00 47.72 197 ARG A N 1
ATOM 1513 C CA . ARG A 1 197 ? 29.735 9.920 -34.938 1.00 47.72 197 ARG A CA 1
ATOM 1514 C C . ARG A 1 197 ? 28.506 10.792 -34.632 1.00 47.72 197 ARG A C 1
ATOM 1516 O O . ARG A 1 197 ? 27.633 10.965 -35.475 1.00 47.72 197 ARG A O 1
ATOM 1523 N N . ARG A 1 198 ? 28.405 11.329 -33.411 1.00 46.12 198 ARG A N 1
ATOM 1524 C CA . ARG A 1 198 ? 27.429 12.388 -33.064 1.00 46.12 198 ARG A CA 1
ATOM 1525 C C . ARG A 1 198 ? 28.082 13.602 -32.392 1.00 46.12 198 ARG A C 1
ATOM 1527 O O . ARG A 1 198 ? 27.476 14.246 -31.552 1.00 46.12 198 ARG A O 1
ATOM 1534 N N . GLU A 1 199 ? 29.293 13.945 -32.819 1.00 49.50 199 GLU A N 1
ATOM 1535 C CA . GLU A 1 199 ? 29.957 15.210 -32.479 1.00 49.50 199 GLU A CA 1
ATOM 1536 C C . GLU A 1 199 ? 30.516 15.855 -33.751 1.00 49.50 199 GLU A C 1
ATOM 1538 O O . GLU A 1 199 ? 31.719 15.928 -33.950 1.00 49.50 199 GLU A O 1
ATOM 1543 N N . ALA A 1 200 ? 29.640 16.262 -34.672 1.00 48.03 200 ALA A N 1
ATOM 1544 C CA . ALA A 1 200 ? 30.007 17.145 -35.785 1.00 48.03 200 ALA A CA 1
ATOM 1545 C C . ALA A 1 200 ? 28.751 17.690 -36.482 1.00 48.03 200 ALA A C 1
ATOM 1547 O O . ALA A 1 200 ? 28.503 17.393 -37.642 1.00 48.03 200 ALA A O 1
ATOM 1548 N N . CYS A 1 201 ? 27.924 18.451 -35.765 1.00 37.91 201 CYS A N 1
ATOM 1549 C CA . CYS A 1 201 ? 26.907 19.324 -36.364 1.00 37.91 201 CYS A CA 1
ATOM 1550 C C . CYS A 1 201 ? 26.647 20.500 -35.407 1.00 37.91 201 CYS A C 1
ATOM 1552 O O . CYS A 1 201 ? 25.614 20.568 -34.748 1.00 37.91 201 CYS A O 1
ATOM 1554 N N . ARG A 1 202 ? 27.618 21.417 -35.296 1.00 44.09 202 ARG A N 1
ATOM 1555 C CA . ARG A 1 202 ? 27.345 22.803 -34.886 1.00 44.09 202 ARG A CA 1
ATOM 1556 C C . ARG A 1 202 ? 27.021 23.599 -36.153 1.00 44.09 202 ARG A C 1
ATOM 1558 O O . ARG A 1 202 ? 27.883 23.651 -37.030 1.00 44.09 202 ARG A O 1
ATOM 1565 N N . PRO A 1 203 ? 25.848 24.233 -36.274 1.00 53.41 203 PRO A N 1
ATOM 1566 C CA . PRO A 1 203 ? 25.662 25.279 -37.259 1.00 53.41 203 PRO A CA 1
ATOM 1567 C C . PRO A 1 203 ? 26.314 26.574 -36.763 1.00 53.41 203 PRO A C 1
ATOM 1569 O O . PRO A 1 203 ? 26.110 27.014 -35.633 1.00 53.41 203 PRO A O 1
ATOM 1572 N N . TYR A 1 204 ? 27.114 27.156 -37.647 1.00 37.81 204 TYR A N 1
ATOM 1573 C CA . TYR A 1 204 ? 27.550 28.544 -37.619 1.00 37.81 204 TYR A CA 1
ATOM 1574 C C . TYR A 1 204 ? 26.317 29.456 -37.733 1.00 37.81 204 TYR A C 1
ATOM 1576 O O . TYR A 1 204 ? 25.617 29.393 -38.748 1.00 37.81 204 TYR A O 1
ATOM 1584 N N . ARG A 1 205 ? 26.065 30.292 -36.725 1.00 44.19 205 ARG A N 1
ATOM 1585 C CA . ARG A 1 205 ? 25.571 31.671 -36.863 1.00 44.19 205 ARG A CA 1
ATOM 1586 C C . ARG A 1 205 ? 25.645 32.394 -35.528 1.00 44.19 205 ARG A C 1
ATOM 1588 O O . ARG A 1 205 ? 25.193 31.803 -34.527 1.00 44.19 205 ARG A O 1
#

Secondary structure (DSSP, 8-state):
------S---S---S--SS--SS--SS-------PPP---HHHHHHHHHHHHHHHHTTTTTTS-HHHHHHHHHHHHHHHHHHTTS-TTSPPPHHHHHHHHHHHHHHHHHHHS-EEEEEEEPTT-SPEEEEEEEHHHHHHHHHHHHHHHHHS---------------------------------------SSSSSS--S--PPP-

Sequence (205 aa):
MLPRILLLTVALSAGLACSQSVMAAVEEATTQVAVQSDKSVEEINEYVEAVDRRFQKGRYDTIEEKERKWMITQIADLRAELLNADANAEPSADLRMMASNFETGMIKIEEGGIICRQERKTGTRMATQRCYTRKRLEEDTQRSQDQLRDMPRPQSCAGGPATQDADEVGLPSGGDSWREGPDPVARCSSVQAARSRREACRPYR

pLDDT: mean 70.09, std 21.02, range [34.03, 95.69]

Foldseek 3Di:
DDDDDDDPDPDDDPDDPPDDDDPPDPPPPPPPDWAQDPDALVVLLVVLVVVVVCVVVCVCVPFDPVLNVVNVVLSVVLVVQSVVDDRPDGDDPVNRVSSRVNVQSVLCGPQVHKDWDFDDDPPDPDTDIDIDGNNVVVVVVVVVVVVVVPPDDPPPPPDDDDDDDDDDDDDDDDDDDDDDDDDPPDDDPDPPDPDPPPPPDDDDD